Protein AF-A0A9X8UQZ7-F1 (afdb_monomer)

Secondary structure (DSSP, 8-state):
--------------------------------TT-------HHHHHHHHHHHTEEEEETTTSHHHHHHHHHHHHTT-EEEEEES-GGGHHHHHHTTPEEEE--TTT--HHHHHHHHTT-SEEEE-----SS-HHHHIIIIIIIHHHHHHHHHHHT--EEEEE--TTTTTHHHHS-TTSTTHHHHHHHHHHHHHHHTSSSEEEEEEE-EEE-SPP-SEEEEE-TTS-BTTB---GGGGEEEHHHHHHHHHHHHHTT-STTEEEEEEE-SEEHHHH--

Structure (mmCIF, N/CA/C/O backbone):
data_AF-A0A9X8UQZ7-F1
#
_entry.id   AF-A0A9X8UQZ7-F1
#
loop_
_atom_site.group_PDB
_atom_site.id
_atom_site.type_symbol
_atom_site.label_atom_id
_atom_site.label_alt_id
_atom_site.label_comp_id
_atom_site.label_asym_id
_atom_site.label_entity_id
_atom_site.label_seq_id
_atom_site.pdbx_PDB_ins_code
_atom_site.Cartn_x
_atom_site.Cartn_y
_atom_site.Cartn_z
_atom_site.occupancy
_atom_site.B_iso_or_equiv
_atom_site.auth_seq_id
_atom_site.auth_comp_id
_atom_site.auth_asym_id
_atom_site.auth_atom_id
_atom_site.pdbx_PDB_model_num
ATOM 1 N N . MET A 1 1 ? 16.459 44.885 57.448 1.00 44.41 1 MET A N 1
ATOM 2 C CA . MET A 1 1 ? 16.903 44.023 56.330 1.00 44.41 1 MET A CA 1
ATOM 3 C C . MET A 1 1 ? 16.796 42.567 56.767 1.00 44.41 1 MET A C 1
ATOM 5 O O . MET A 1 1 ? 16.999 42.311 57.945 1.00 44.41 1 MET A O 1
ATOM 9 N N . ASN A 1 2 ? 16.513 41.674 55.810 1.00 34.34 2 ASN A N 1
ATOM 10 C CA . ASN A 1 2 ? 16.194 40.235 55.904 1.00 34.34 2 ASN A CA 1
ATOM 11 C C . ASN A 1 2 ? 14.740 39.830 56.251 1.00 34.34 2 ASN A C 1
ATOM 13 O O . ASN A 1 2 ? 14.066 40.553 56.981 1.00 34.34 2 ASN A O 1
ATOM 17 N N . PRO A 1 3 ? 14.228 38.736 55.638 1.00 48.41 3 PRO A N 1
ATOM 18 C CA . PRO A 1 3 ? 12.926 38.722 54.982 1.00 48.41 3 PRO A CA 1
ATOM 19 C C . PRO A 1 3 ? 11.944 37.719 55.603 1.00 48.41 3 PRO A C 1
ATOM 21 O O . PRO A 1 3 ? 12.292 36.816 56.359 1.00 48.41 3 PRO A O 1
ATOM 24 N N . SER A 1 4 ? 10.686 37.893 55.216 1.00 38.31 4 SER A N 1
ATOM 25 C CA . SER A 1 4 ? 9.539 37.039 55.501 1.00 38.31 4 SER A CA 1
ATOM 26 C C . SER A 1 4 ? 9.732 35.582 55.057 1.00 38.31 4 SER A C 1
ATOM 28 O O . SER A 1 4 ? 9.960 35.317 53.875 1.00 38.31 4 SER A O 1
ATOM 30 N N . VAL A 1 5 ? 9.505 34.648 55.985 1.00 47.03 5 VAL A N 1
ATOM 31 C CA . VAL A 1 5 ? 9.230 33.227 55.726 1.00 47.03 5 VAL A CA 1
ATOM 32 C C . VAL A 1 5 ? 7.773 32.949 56.127 1.00 47.03 5 VAL A C 1
ATOM 34 O O . VAL A 1 5 ? 7.308 33.407 57.167 1.00 47.03 5 VAL A O 1
ATOM 37 N N . ARG A 1 6 ? 7.049 32.265 55.235 1.00 46.09 6 ARG A N 1
ATOM 38 C CA . ARG A 1 6 ? 5.605 31.941 55.253 1.00 46.09 6 ARG A CA 1
ATOM 39 C C . ARG A 1 6 ? 5.207 31.001 56.414 1.00 46.09 6 ARG A C 1
ATOM 41 O O . ARG A 1 6 ? 6.072 30.291 56.919 1.00 46.09 6 ARG A O 1
ATOM 48 N N . PRO A 1 7 ? 3.905 30.908 56.763 1.00 42.12 7 PRO A N 1
ATOM 49 C CA . PRO A 1 7 ? 3.141 29.740 56.281 1.00 42.12 7 PRO A CA 1
ATOM 50 C C . PRO A 1 7 ? 1.645 29.992 55.947 1.00 42.12 7 PRO A C 1
ATOM 52 O O . PRO A 1 7 ? 1.034 30.959 56.386 1.00 42.12 7 PRO A O 1
ATOM 55 N N . LEU A 1 8 ? 1.077 29.089 55.137 1.00 37.38 8 LEU A N 1
ATOM 56 C CA . LEU A 1 8 ? -0.366 28.774 54.977 1.00 37.38 8 LEU A CA 1
ATOM 57 C C . LEU A 1 8 ? -0.743 27.648 55.986 1.00 37.38 8 LEU A C 1
ATOM 59 O O . LEU A 1 8 ? 0.204 27.105 56.562 1.00 37.38 8 LEU A O 1
ATOM 63 N N . PRO A 1 9 ? -1.991 27.120 56.119 1.00 56.59 9 PRO A N 1
ATOM 64 C CA . PRO A 1 9 ? -3.363 27.552 55.745 1.00 56.59 9 PRO A CA 1
ATOM 65 C C . PRO A 1 9 ? -4.404 27.345 56.899 1.00 56.59 9 PRO A C 1
ATOM 67 O O . PRO A 1 9 ? -4.044 26.859 57.964 1.00 56.59 9 PRO A O 1
ATOM 70 N N . ALA A 1 10 ? -5.705 27.618 56.682 1.00 34.00 10 ALA A N 1
ATOM 71 C CA . ALA A 1 10 ? -6.813 26.820 57.256 1.00 34.00 10 ALA A CA 1
ATOM 72 C C . ALA A 1 10 ? -8.155 27.081 56.537 1.00 34.00 10 ALA A C 1
ATOM 74 O O . ALA A 1 10 ? -8.442 28.191 56.099 1.00 34.00 10 ALA A O 1
ATOM 75 N N . GLU A 1 11 ? -8.928 26.010 56.403 1.00 33.22 11 GLU A N 1
ATOM 76 C CA . GLU A 1 11 ? -10.149 25.816 55.621 1.00 33.22 11 GLU A CA 1
ATOM 77 C C . GLU A 1 11 ? -11.417 26.524 56.154 1.00 33.22 11 GLU A C 1
ATOM 79 O O . GLU A 1 11 ? -11.473 27.017 57.275 1.00 33.22 11 GLU A O 1
ATOM 84 N N . MET A 1 12 ? -12.483 26.380 55.352 1.00 28.25 12 MET A N 1
ATOM 85 C CA . MET A 1 12 ? -13.882 26.171 55.759 1.00 28.25 12 MET A CA 1
ATOM 86 C C . MET A 1 12 ? -14.847 27.372 55.866 1.00 28.25 12 MET A C 1
ATOM 88 O O . MET A 1 12 ? -14.955 28.054 56.878 1.00 28.25 12 MET A O 1
ATOM 92 N N . THR A 1 13 ? -15.759 27.378 54.880 1.00 30.22 13 THR A N 1
ATOM 93 C CA . THR A 1 13 ? -17.217 27.611 54.994 1.00 30.22 13 THR A CA 1
ATOM 94 C C . THR A 1 13 ? -17.755 28.970 54.543 1.00 30.22 13 THR A C 1
ATOM 96 O O . THR A 1 13 ? -17.707 29.951 55.273 1.00 30.22 13 THR A O 1
ATOM 99 N N . ALA A 1 14 ? -18.471 28.961 53.412 1.00 31.06 14 ALA A N 1
ATOM 100 C CA . ALA A 1 14 ? -19.743 29.676 53.289 1.00 31.06 14 ALA A CA 1
ATOM 101 C C . ALA A 1 14 ? -20.666 28.953 52.292 1.00 31.06 14 ALA A C 1
ATOM 103 O O . ALA A 1 14 ? -20.455 28.953 51.082 1.00 31.06 14 ALA A O 1
ATOM 104 N N . ILE A 1 15 ? -21.691 28.309 52.847 1.00 30.61 15 ILE A N 1
ATOM 105 C CA . ILE A 1 15 ? -22.820 27.669 52.173 1.00 30.61 15 ILE A CA 1
ATOM 106 C C . ILE A 1 15 ? -24.040 28.600 52.291 1.00 30.61 15 ILE A C 1
ATOM 108 O O . ILE A 1 15 ? -24.294 29.108 53.380 1.00 30.61 15 ILE A O 1
ATOM 112 N N . LYS A 1 16 ? -24.825 28.659 51.199 1.00 28.14 16 LYS A N 1
ATOM 113 C CA . LYS A 1 16 ? -26.297 28.820 51.048 1.00 28.14 16 LYS A CA 1
ATOM 114 C C . LYS A 1 16 ? -26.829 30.055 50.303 1.00 28.14 16 LYS A C 1
ATOM 116 O O . LYS A 1 16 ? -26.497 31.190 50.609 1.00 28.14 16 LYS A O 1
ATOM 121 N N . LEU A 1 17 ? -27.835 29.716 49.474 1.00 28.77 17 LEU A N 1
ATOM 122 C CA . LEU A 1 17 ? -28.887 30.498 48.799 1.00 28.77 17 LEU A CA 1
ATOM 123 C C . LEU A 1 17 ? -28.557 30.837 47.325 1.00 28.77 17 LEU A C 1
ATOM 125 O O . LEU A 1 17 ? -27.639 31.589 47.066 1.00 28.77 17 LEU A O 1
ATOM 129 N N . ALA A 1 18 ? -29.219 30.307 46.288 1.00 30.25 18 ALA A N 1
ATOM 130 C CA . ALA A 1 18 ? -30.617 29.903 46.169 1.00 30.25 18 ALA A CA 1
ATOM 131 C C . ALA A 1 18 ? -30.838 28.748 45.164 1.00 30.25 18 ALA A C 1
ATOM 133 O O . ALA A 1 18 ? -30.322 28.740 44.051 1.00 30.25 18 ALA A O 1
ATOM 134 N N . LEU A 1 19 ? -31.700 2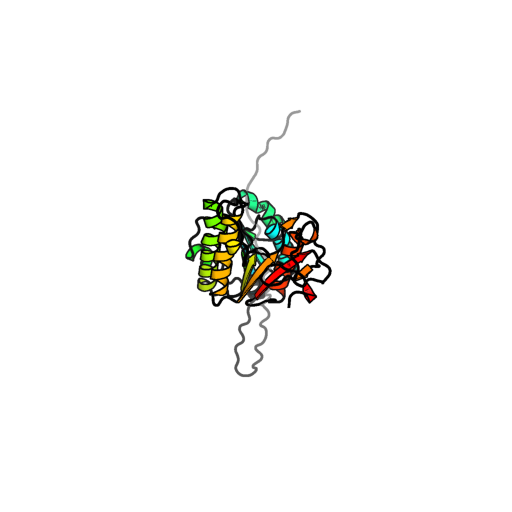7.810 45.561 1.00 32.12 19 LEU A N 1
ATOM 135 C CA . LEU A 1 19 ? -32.383 26.851 44.697 1.00 32.12 19 LEU A CA 1
ATOM 136 C C . LEU A 1 19 ? -33.478 27.568 43.891 1.00 32.12 19 LEU A C 1
ATOM 138 O O . LEU A 1 19 ? -34.447 28.051 44.476 1.00 32.12 19 LEU A O 1
ATOM 142 N N . ARG A 1 20 ? -33.399 27.533 42.557 1.00 36.25 20 ARG A N 1
ATOM 143 C CA . ARG A 1 20 ? -34.582 27.545 41.680 1.00 36.25 20 ARG A CA 1
ATOM 144 C C . ARG A 1 20 ? -34.324 26.710 40.423 1.00 36.25 20 ARG A C 1
ATOM 146 O O . ARG A 1 20 ? -33.548 27.071 39.554 1.00 36.25 20 ARG A O 1
ATOM 153 N N . LYS A 1 21 ? -35.013 25.570 40.413 1.00 38.31 21 LYS A N 1
ATOM 154 C CA . LYS A 1 21 ? -35.362 24.656 39.320 1.00 38.31 21 LYS A CA 1
ATOM 155 C C . LYS A 1 21 ? -35.177 25.233 37.902 1.00 38.31 21 LYS A C 1
ATOM 157 O O . LYS A 1 21 ? -35.959 26.086 37.490 1.00 38.31 21 LYS A O 1
ATOM 162 N N . SER A 1 22 ? -34.266 24.654 37.124 1.00 35.47 22 SER A N 1
ATOM 163 C CA . SER A 1 22 ? -34.387 24.567 35.665 1.00 35.47 22 SER A CA 1
ATOM 164 C C . SER A 1 22 ? -34.476 23.090 35.286 1.00 35.47 22 SER A C 1
ATOM 166 O O . SER A 1 22 ? -33.496 22.354 35.232 1.00 35.47 22 SER A O 1
ATOM 168 N N . SER A 1 23 ? -35.713 22.635 35.112 1.00 34.28 23 SER A N 1
ATOM 169 C CA . SER A 1 23 ? -36.044 21.315 34.590 1.00 34.28 23 SER A CA 1
ATOM 170 C C . SER A 1 23 ? -35.383 21.098 33.220 1.00 34.28 23 SER A C 1
ATOM 172 O O . SER A 1 23 ? -35.383 22.031 32.409 1.00 34.28 23 SER A O 1
ATOM 174 N N . PRO A 1 24 ? -34.881 19.893 32.901 1.00 38.75 24 PRO A N 1
ATOM 175 C CA . PRO A 1 24 ? -34.532 19.563 31.527 1.00 38.75 24 PRO A CA 1
ATOM 176 C C . PRO A 1 24 ? -35.806 19.638 30.676 1.00 38.75 24 PRO A C 1
ATOM 178 O O . PRO A 1 24 ? -36.864 19.144 31.072 1.00 38.75 24 PRO A O 1
ATOM 181 N N . LYS A 1 25 ? -35.725 20.308 29.522 1.00 40.66 25 LYS A N 1
ATOM 182 C CA . LYS A 1 25 ? -36.813 20.349 28.541 1.00 40.66 25 LYS A CA 1
ATOM 183 C C . LYS A 1 25 ? -37.141 18.911 28.128 1.00 40.66 25 LYS A C 1
ATOM 185 O O . LYS A 1 25 ? -36.386 18.294 27.386 1.00 40.66 25 LYS A O 1
ATOM 190 N N . LEU A 1 26 ? -38.273 18.396 28.604 1.00 36.09 26 LEU A N 1
ATOM 191 C CA . LEU A 1 26 ? -38.926 17.223 28.034 1.00 36.09 26 LEU A CA 1
ATOM 192 C C . LEU A 1 26 ? -39.342 17.593 26.607 1.00 36.09 26 LEU A C 1
ATOM 194 O O . LEU A 1 26 ? -40.268 18.380 26.405 1.00 36.09 26 LEU A O 1
ATOM 198 N N . ALA A 1 27 ? -38.615 17.073 25.621 1.00 44.38 27 ALA A N 1
ATOM 199 C CA . ALA A 1 27 ? -39.074 17.057 24.244 1.00 44.38 27 ALA A CA 1
ATOM 200 C C . ALA A 1 27 ? -40.349 16.207 24.204 1.00 44.38 27 ALA A C 1
ATOM 202 O O . ALA A 1 27 ? -40.343 15.043 24.598 1.00 44.38 27 ALA A O 1
ATOM 203 N N . GLY A 1 28 ? -41.463 16.824 23.814 1.00 33.69 28 GLY A N 1
ATOM 204 C CA . GLY A 1 28 ? -42.749 16.148 23.734 1.00 33.69 28 GLY A CA 1
ATOM 205 C C . GLY A 1 28 ? -42.681 14.962 22.778 1.00 33.69 28 GLY A C 1
ATOM 206 O O . GLY A 1 28 ? -42.260 15.108 21.630 1.00 33.69 28 GLY A O 1
ATOM 207 N N . ASN A 1 29 ? -43.132 13.798 23.245 1.00 34.84 29 ASN A N 1
ATOM 208 C CA . ASN A 1 29 ? -43.390 12.655 22.383 1.00 34.84 29 ASN A CA 1
ATOM 209 C C . ASN A 1 29 ? -44.453 13.052 21.357 1.00 34.84 29 ASN A C 1
ATOM 211 O O . ASN A 1 29 ? -45.631 13.204 21.685 1.00 34.84 29 ASN A O 1
ATOM 215 N N . ARG A 1 30 ? -44.045 13.198 20.097 1.00 39.00 30 ARG A N 1
ATOM 216 C CA . ARG A 1 30 ? -44.974 13.149 18.973 1.00 39.00 30 ARG A CA 1
ATOM 217 C C . ARG A 1 30 ? -45.242 11.676 18.686 1.00 39.00 30 ARG A C 1
ATOM 219 O O . ARG A 1 30 ? -44.363 10.976 18.195 1.00 39.00 30 ARG A O 1
ATOM 226 N N . LEU A 1 31 ? -46.445 11.211 19.019 1.00 31.77 31 LEU A N 1
ATOM 227 C CA . LEU A 1 31 ? -46.950 9.939 18.513 1.00 31.77 31 LEU A CA 1
ATOM 228 C C . LEU A 1 31 ? -47.085 10.074 16.990 1.00 31.77 31 LEU A C 1
ATOM 230 O O . LEU A 1 31 ? -47.988 10.743 16.491 1.00 31.77 31 LEU A O 1
ATOM 234 N N . VAL A 1 32 ? -46.164 9.455 16.263 1.00 41.53 32 VAL A N 1
ATOM 235 C CA . VAL A 1 32 ? -46.334 9.098 14.856 1.00 41.53 32 VAL A CA 1
ATOM 236 C C . VAL A 1 32 ? -46.111 7.592 14.802 1.00 41.53 32 VAL A C 1
ATOM 238 O O . VAL A 1 32 ? -45.219 7.078 15.471 1.00 41.53 32 VAL A O 1
ATOM 241 N N . ALA A 1 33 ? -47.006 6.891 14.115 1.00 41.69 33 ALA A N 1
ATOM 242 C CA . ALA A 1 33 ? -47.152 5.442 14.123 1.00 41.69 33 ALA A CA 1
ATOM 243 C C . ALA A 1 33 ? -45.825 4.649 14.187 1.00 41.69 33 ALA A C 1
ATOM 245 O O . ALA A 1 33 ? -45.007 4.708 13.278 1.00 41.69 33 ALA A O 1
ATOM 246 N N . GLY A 1 34 ? -45.666 3.850 15.247 1.00 38.25 34 GLY A N 1
ATOM 247 C CA . GLY A 1 34 ? -45.109 2.497 15.149 1.00 38.25 34 GLY A CA 1
ATOM 248 C C . GLY A 1 34 ? -43.643 2.296 14.753 1.00 38.25 34 GLY A C 1
ATOM 249 O O . GLY A 1 34 ? -43.340 1.217 14.257 1.00 38.25 34 GLY A O 1
ATOM 250 N N . LEU A 1 35 ? -42.727 3.238 14.995 1.00 34.38 35 LEU A N 1
ATOM 251 C CA . LEU A 1 35 ? -41.291 2.933 14.959 1.00 34.38 35 LEU A CA 1
ATOM 252 C C . LEU A 1 35 ? -40.546 3.718 16.046 1.00 34.38 35 LEU A C 1
ATOM 254 O O . LEU A 1 35 ? -40.394 4.935 15.965 1.00 34.38 35 LEU A O 1
ATOM 258 N N . VAL A 1 36 ? -40.098 3.018 17.091 1.00 34.81 36 VAL A N 1
ATOM 259 C CA . VAL A 1 36 ? -39.169 3.575 18.081 1.00 34.81 36 VAL A CA 1
ATOM 260 C C . VAL A 1 36 ? -37.818 3.720 17.388 1.00 34.81 36 VAL A C 1
ATOM 262 O O . VAL A 1 36 ? -37.083 2.749 17.243 1.00 34.81 36 VAL A O 1
ATOM 265 N N . VAL A 1 37 ? -37.511 4.926 16.917 1.00 44.19 37 VAL A N 1
ATOM 266 C CA . VAL A 1 37 ? -36.174 5.265 16.422 1.00 44.19 37 VAL A CA 1
ATOM 267 C C . VAL A 1 37 ? -35.327 5.625 17.648 1.00 44.19 37 VAL A C 1
ATOM 269 O O . VAL A 1 37 ? -35.698 6.561 18.363 1.00 44.19 37 VAL A O 1
ATOM 272 N N . PRO A 1 38 ? -34.243 4.896 17.967 1.00 44.34 38 PRO A N 1
ATOM 273 C CA . PRO A 1 38 ? -33.420 5.230 19.121 1.00 44.34 38 PRO A CA 1
ATOM 274 C C . PRO A 1 38 ? -32.788 6.614 18.930 1.00 44.34 38 PRO A C 1
ATOM 276 O O . PRO A 1 38 ? -32.198 6.921 17.896 1.00 44.34 38 PRO A O 1
ATOM 279 N N . ASN A 1 39 ? -32.938 7.465 19.944 1.00 46.81 39 ASN A N 1
ATOM 280 C CA . ASN A 1 39 ? -32.359 8.801 19.982 1.00 46.81 39 ASN A CA 1
ATOM 281 C C . ASN A 1 39 ? -30.902 8.684 20.457 1.00 46.81 39 ASN A C 1
ATOM 283 O O . ASN A 1 39 ? -30.622 8.822 21.646 1.00 46.81 39 ASN A O 1
ATOM 287 N N . THR A 1 40 ? -29.983 8.334 19.557 1.00 59.47 40 THR A N 1
ATOM 288 C CA . THR A 1 40 ? -28.545 8.292 19.866 1.00 59.47 40 THR A CA 1
ATOM 289 C C . THR A 1 40 ? -28.017 9.706 20.109 1.00 59.47 40 THR A C 1
ATOM 291 O O . THR A 1 40 ? -28.298 10.619 19.326 1.00 59.47 40 THR A O 1
ATOM 294 N N . SER A 1 41 ? -27.271 9.897 21.205 1.00 72.75 41 SER A N 1
ATOM 295 C CA . SER A 1 41 ? -26.624 11.177 21.520 1.00 72.75 41 SER A CA 1
ATOM 296 C C . SER A 1 41 ? -25.599 11.551 20.443 1.00 72.75 41 SER A C 1
ATOM 298 O O . SER A 1 41 ? -25.102 10.682 19.726 1.00 72.75 41 SER A O 1
ATOM 300 N N . ILE A 1 42 ? -25.289 12.846 20.325 1.00 63.66 42 ILE A N 1
ATOM 301 C CA . ILE A 1 42 ? -24.295 13.360 19.367 1.00 63.66 42 ILE A CA 1
ATOM 302 C C . ILE A 1 42 ? -22.954 12.637 19.558 1.00 63.66 42 ILE A C 1
ATOM 304 O O . ILE A 1 42 ? -22.440 12.101 18.587 1.00 63.66 42 ILE A O 1
ATOM 308 N N . ASP A 1 43 ? -22.497 12.468 20.802 1.00 58.91 43 ASP A N 1
ATOM 309 C CA . ASP A 1 43 ? -21.258 11.746 21.122 1.00 58.91 43 ASP A CA 1
ATOM 310 C C . ASP A 1 43 ? -21.275 10.288 20.637 1.00 58.91 43 ASP A C 1
ATOM 312 O O . ASP A 1 43 ? -20.293 9.805 20.085 1.00 58.91 43 ASP A O 1
ATOM 316 N N . GLN A 1 44 ? -22.404 9.577 20.768 1.00 58.81 44 GLN A N 1
ATOM 317 C CA . GLN A 1 44 ? -22.509 8.199 20.276 1.00 58.81 44 GLN A CA 1
ATOM 318 C C . GLN A 1 44 ? -22.574 8.127 18.751 1.00 58.81 44 GLN A C 1
ATOM 320 O O . GLN A 1 44 ? -22.048 7.179 18.182 1.00 58.81 44 GLN A O 1
ATOM 325 N N . LYS A 1 45 ? -23.181 9.112 18.078 1.00 53.00 45 LYS A N 1
ATOM 326 C CA . LYS A 1 45 ? -23.155 9.202 16.610 1.00 53.00 45 LYS A CA 1
ATOM 327 C C . LYS A 1 45 ? -21.771 9.558 16.089 1.00 53.00 45 LYS A C 1
ATOM 329 O O . LYS A 1 45 ? -21.348 8.963 15.112 1.00 53.00 45 LYS A O 1
ATOM 334 N N . GLU A 1 46 ? -21.071 10.491 16.720 1.00 55.16 46 GLU A N 1
ATOM 335 C CA . GLU A 1 46 ? -19.702 10.853 16.346 1.00 55.16 46 GLU A CA 1
ATOM 336 C C . GLU A 1 46 ? -18.748 9.683 16.559 1.00 55.16 46 GLU A C 1
ATOM 338 O O . GLU A 1 46 ? -17.925 9.410 15.694 1.00 55.16 46 GLU A O 1
ATOM 343 N N . GLN A 1 47 ? -18.918 8.928 17.644 1.00 55.62 47 GLN A N 1
ATOM 344 C CA . GLN A 1 47 ? -18.129 7.732 17.906 1.00 55.62 47 GLN A CA 1
ATOM 345 C C . GLN A 1 47 ? -18.468 6.602 16.921 1.00 55.62 47 GLN A C 1
ATOM 347 O O . GLN A 1 47 ? -17.557 6.006 16.365 1.00 55.62 47 GLN A O 1
ATOM 352 N N . PHE A 1 48 ? -19.747 6.378 16.600 1.00 55.84 48 PHE A N 1
ATOM 353 C CA . PHE A 1 48 ? -20.168 5.392 15.593 1.00 55.84 48 PHE A CA 1
ATOM 354 C C . PHE A 1 48 ? -19.695 5.757 14.174 1.00 55.84 48 PHE A C 1
ATOM 356 O O . PHE A 1 48 ? -19.201 4.900 13.453 1.00 55.84 48 PHE A O 1
ATOM 363 N N . MET A 1 49 ? -19.765 7.038 13.792 1.00 53.88 49 MET A N 1
ATOM 364 C CA . MET A 1 49 ? -19.256 7.544 12.508 1.00 53.88 49 MET A CA 1
ATOM 365 C C . MET A 1 49 ? -17.722 7.535 12.456 1.00 53.88 49 MET A C 1
ATOM 367 O O . MET A 1 49 ? -17.149 7.308 11.396 1.00 53.88 49 MET A O 1
ATOM 371 N N . ALA A 1 50 ? -17.042 7.761 13.585 1.00 55.19 50 ALA A N 1
ATOM 372 C CA . ALA A 1 50 ? -15.591 7.628 13.684 1.00 55.19 50 ALA A CA 1
ATOM 373 C C . ALA A 1 50 ? -15.140 6.164 13.576 1.00 55.19 50 ALA A C 1
ATOM 375 O O . ALA A 1 50 ? -14.069 5.912 13.027 1.00 55.19 50 ALA A O 1
ATOM 376 N N . GLU A 1 51 ? -15.947 5.208 14.050 1.00 56.72 51 GLU A N 1
ATOM 377 C CA . GLU A 1 51 ? -15.691 3.779 13.846 1.00 56.72 51 GLU A CA 1
ATOM 378 C C . GLU A 1 51 ? -15.984 3.352 12.397 1.00 56.72 51 GLU A C 1
ATOM 380 O O . GLU A 1 51 ? -15.091 2.811 11.748 1.00 56.72 51 GLU A O 1
ATOM 385 N N . GLU A 1 52 ? -17.138 3.710 11.817 1.00 64.38 52 GLU A N 1
ATOM 386 C CA . GLU A 1 52 ? -17.457 3.423 10.401 1.00 64.38 52 GLU A CA 1
ATOM 387 C C . GLU A 1 52 ? -16.510 4.115 9.400 1.00 64.38 52 GLU A C 1
ATOM 389 O O . GLU A 1 52 ? -16.409 3.697 8.247 1.00 64.38 52 GLU A O 1
ATOM 394 N N . ASN A 1 53 ? -15.771 5.144 9.821 1.00 88.50 53 ASN A N 1
ATOM 395 C CA . ASN A 1 53 ? -14.816 5.869 8.984 1.00 88.50 53 ASN A CA 1
ATOM 396 C C . ASN A 1 53 ? -13.361 5.689 9.449 1.00 88.50 53 ASN A C 1
ATOM 398 O O . ASN A 1 53 ? -12.541 6.599 9.305 1.00 88.50 53 ASN A O 1
ATOM 402 N N . ARG A 1 54 ? -13.020 4.524 10.020 1.00 97.38 54 ARG A N 1
ATOM 403 C CA . ARG A 1 54 ? -11.656 4.231 10.479 1.00 97.38 54 ARG A CA 1
ATOM 404 C C . ARG A 1 54 ? -10.830 3.441 9.462 1.00 97.38 54 ARG A C 1
ATOM 406 O O . ARG A 1 54 ? -11.219 2.353 9.051 1.00 97.38 54 ARG A O 1
ATOM 413 N N . VAL A 1 55 ? -9.630 3.927 9.146 1.00 98.69 55 VAL A N 1
ATOM 414 C CA . VAL A 1 55 ? -8.640 3.239 8.299 1.00 98.69 55 VAL A CA 1
ATOM 415 C C . VAL A 1 55 ? -7.474 2.751 9.144 1.00 98.69 55 VAL A C 1
ATOM 417 O O . VAL A 1 55 ? -6.898 3.510 9.924 1.00 98.69 55 VAL A O 1
ATOM 420 N N . VAL A 1 56 ? -7.079 1.496 8.949 1.00 98.81 56 VAL A N 1
ATOM 421 C CA . VAL A 1 56 ? -5.880 0.929 9.569 1.00 98.81 56 VAL A CA 1
ATOM 422 C C . VAL A 1 56 ? -4.723 0.924 8.569 1.00 98.81 56 VAL A C 1
ATOM 424 O O . VAL A 1 56 ? -4.775 0.225 7.560 1.00 98.81 56 VAL A O 1
ATOM 427 N N . LEU A 1 57 ? -3.657 1.676 8.853 1.00 98.75 57 LEU A N 1
ATOM 428 C CA . LEU A 1 57 ? -2.423 1.712 8.062 1.00 98.75 57 LEU A CA 1
ATOM 429 C C . LEU A 1 57 ? -1.361 0.799 8.681 1.00 98.75 57 LEU A C 1
ATOM 431 O O . LEU A 1 57 ? -0.783 1.096 9.729 1.00 98.75 57 LEU A O 1
ATOM 435 N N . ILE A 1 58 ? -1.058 -0.304 8.006 1.00 98.81 58 ILE A N 1
ATOM 436 C CA . ILE A 1 58 ? 0.004 -1.231 8.391 1.00 98.81 58 ILE A CA 1
ATOM 437 C C . ILE A 1 58 ? 1.335 -0.752 7.807 1.00 98.81 58 ILE A C 1
ATOM 439 O O . ILE A 1 58 ? 1.437 -0.486 6.608 1.00 98.81 58 ILE A O 1
ATOM 443 N N . GLY A 1 59 ? 2.368 -0.668 8.653 1.00 97.25 59 GLY A N 1
ATOM 444 C CA . GLY A 1 59 ? 3.637 -0.027 8.295 1.00 97.25 59 GLY A CA 1
ATOM 445 C C . GLY A 1 59 ? 3.567 1.492 8.440 1.00 97.25 59 GLY A C 1
ATOM 446 O O . GLY A 1 59 ? 4.097 2.214 7.601 1.00 97.25 59 GLY A O 1
ATOM 447 N N . GLY A 1 60 ? 2.903 1.971 9.497 1.00 95.62 60 GLY A N 1
ATOM 448 C CA . GLY A 1 60 ? 2.460 3.355 9.675 1.00 95.62 60 GLY A CA 1
ATOM 449 C C . GLY A 1 60 ? 3.558 4.421 9.633 1.00 95.62 60 GLY A C 1
ATOM 450 O O . GLY A 1 60 ? 3.282 5.552 9.258 1.00 95.62 60 GLY A O 1
ATOM 451 N N . HIS A 1 61 ? 4.806 4.072 9.960 1.00 97.25 61 HIS A N 1
ATOM 452 C CA . HIS A 1 61 ? 5.955 4.993 9.877 1.00 97.25 61 HIS A CA 1
ATOM 453 C C . HIS A 1 61 ? 6.744 4.875 8.558 1.00 97.25 61 HIS A C 1
ATOM 455 O O . HIS A 1 61 ? 7.748 5.545 8.341 1.00 97.25 61 HIS A O 1
ATOM 461 N N . GLY A 1 62 ? 6.301 4.019 7.635 1.00 97.50 62 GLY A N 1
ATOM 462 C CA . GLY A 1 62 ? 6.856 3.966 6.288 1.00 97.50 62 GLY A CA 1
ATOM 463 C C . GLY A 1 62 ? 6.619 5.279 5.539 1.00 97.50 62 GLY A C 1
ATOM 464 O O . GLY A 1 62 ? 5.600 5.939 5.723 1.00 97.50 62 GLY A O 1
ATOM 465 N N . LYS A 1 63 ? 7.534 5.643 4.632 1.00 97.88 63 LYS A N 1
ATOM 466 C CA . LYS A 1 63 ? 7.472 6.920 3.894 1.00 97.88 63 LYS A CA 1
ATOM 467 C C . LYS A 1 63 ? 6.143 7.141 3.155 1.00 97.88 63 LYS A C 1
ATOM 469 O O . LYS A 1 63 ? 5.659 8.260 3.119 1.00 97.88 63 LYS A O 1
ATOM 474 N N . VAL A 1 64 ? 5.556 6.092 2.570 1.00 98.56 64 VAL A N 1
ATOM 475 C CA . VAL A 1 64 ? 4.238 6.179 1.908 1.00 98.56 64 VAL A CA 1
ATOM 476 C C . VAL A 1 64 ? 3.121 6.365 2.938 1.00 98.56 64 VAL A C 1
ATOM 478 O O . VAL A 1 64 ? 2.268 7.226 2.754 1.00 98.56 64 VAL A O 1
ATOM 481 N N . ALA A 1 65 ? 3.145 5.617 4.044 1.00 98.44 65 ALA A N 1
ATOM 482 C CA . ALA A 1 65 ? 2.132 5.710 5.094 1.00 98.44 65 ALA A CA 1
ATOM 483 C C . ALA A 1 65 ? 2.113 7.093 5.769 1.00 98.44 65 ALA A C 1
ATOM 485 O O . ALA A 1 65 ? 1.037 7.655 5.951 1.00 98.44 65 ALA A O 1
ATOM 486 N N . LEU A 1 66 ? 3.282 7.684 6.041 1.00 98.69 66 LEU A N 1
ATOM 487 C CA . LEU A 1 66 ? 3.401 9.047 6.580 1.00 98.69 66 LEU A CA 1
ATOM 488 C C . LEU A 1 66 ? 2.842 10.121 5.632 1.00 98.69 66 LEU A C 1
ATOM 490 O O . LEU A 1 66 ? 2.375 11.157 6.094 1.00 98.69 66 LEU A O 1
ATOM 494 N N . LEU A 1 67 ? 2.860 9.875 4.318 1.00 98.81 67 LEU A N 1
ATOM 495 C CA . LEU A 1 67 ? 2.254 10.760 3.318 1.00 98.81 67 LEU A CA 1
ATOM 496 C C . LEU A 1 67 ? 0.748 10.503 3.149 1.00 98.81 67 LEU A C 1
ATOM 498 O O . LEU A 1 67 ? -0.000 11.434 2.866 1.00 98.81 67 LEU A O 1
ATOM 502 N N . ALA A 1 68 ? 0.292 9.258 3.322 1.00 98.81 68 ALA A N 1
ATOM 503 C CA . ALA A 1 68 ? -1.114 8.872 3.178 1.00 98.81 68 ALA A CA 1
ATOM 504 C C . ALA A 1 68 ? -1.961 9.240 4.403 1.00 98.81 68 ALA A C 1
ATOM 506 O O . ALA A 1 68 ? -3.093 9.695 4.248 1.00 98.81 68 ALA A O 1
ATOM 507 N N . ALA A 1 69 ? -1.414 9.091 5.613 1.00 98.75 69 ALA A N 1
ATOM 508 C CA . ALA A 1 69 ? -2.100 9.387 6.868 1.00 98.75 69 ALA A CA 1
ATOM 509 C C . ALA A 1 69 ? -2.741 10.791 6.911 1.00 98.75 69 ALA A C 1
ATOM 511 O O . ALA A 1 69 ? -3.957 10.858 7.097 1.00 98.75 69 ALA A O 1
ATOM 512 N N . PRO A 1 70 ? -2.019 11.903 6.658 1.00 98.69 70 PRO A N 1
ATOM 513 C CA . PRO A 1 70 ? -2.628 13.232 6.721 1.00 98.69 70 PRO A CA 1
ATOM 514 C C . PRO A 1 70 ? -3.662 13.464 5.608 1.00 98.69 70 PRO A C 1
ATOM 516 O O . PRO A 1 70 ? -4.618 14.212 5.801 1.00 98.69 70 PRO A O 1
ATOM 519 N N . LYS A 1 71 ? -3.519 12.805 4.449 1.00 98.56 71 LYS A N 1
ATOM 520 C CA . LYS A 1 71 ? -4.476 12.906 3.334 1.00 98.56 71 LYS A CA 1
ATOM 521 C C . LYS A 1 71 ? -5.790 12.195 3.664 1.00 98.56 71 LYS A C 1
ATOM 523 O O . LYS A 1 71 ? -6.860 12.747 3.421 1.00 98.56 71 LYS A O 1
ATOM 528 N N . LEU A 1 72 ? -5.717 11.014 4.279 1.00 98.56 72 LEU A N 1
ATOM 529 C CA . LEU A 1 72 ? -6.880 10.283 4.789 1.00 98.56 72 LEU A CA 1
ATOM 530 C C . LEU A 1 72 ? -7.566 11.047 5.931 1.00 98.56 72 LEU A C 1
ATOM 532 O O . LEU A 1 72 ? -8.783 11.217 5.899 1.00 98.56 72 LEU A O 1
ATOM 536 N N . VAL A 1 73 ? -6.800 11.593 6.881 1.00 98.31 73 VAL A N 1
ATOM 537 C CA . VAL A 1 73 ? -7.338 12.469 7.940 1.00 98.31 73 VAL A CA 1
ATOM 538 C C . VAL A 1 73 ? -8.049 13.682 7.335 1.00 98.31 73 VAL A C 1
ATOM 540 O O . VAL A 1 73 ? -9.173 13.996 7.718 1.00 98.31 73 VAL A O 1
ATOM 543 N N . GLY A 1 74 ? -7.459 14.319 6.318 1.00 97.38 74 GLY A N 1
ATOM 544 C CA . GLY A 1 74 ? -8.080 15.427 5.584 1.00 97.38 74 GLY A CA 1
ATOM 545 C C . GLY A 1 74 ? -9.375 15.057 4.844 1.00 97.38 74 GLY A C 1
ATOM 546 O O . GLY A 1 74 ? -10.174 15.938 4.535 1.00 97.38 74 GLY A O 1
ATOM 547 N N . ARG A 1 75 ? -9.617 13.764 4.589 1.00 96.12 75 ARG A N 1
ATOM 548 C CA . ARG A 1 75 ? -10.880 13.225 4.051 1.00 96.12 75 ARG A CA 1
ATOM 549 C C . ARG A 1 75 ? -11.878 12.815 5.142 1.00 96.12 75 ARG A C 1
ATOM 551 O O . ARG A 1 75 ? -12.944 12.304 4.814 1.00 96.12 75 ARG A O 1
ATOM 558 N N . GLY A 1 76 ? -11.560 13.058 6.413 1.00 95.81 76 GLY A N 1
ATOM 559 C CA . GLY A 1 76 ? -12.424 12.772 7.558 1.00 95.81 76 GLY A CA 1
ATOM 560 C C . GLY A 1 76 ? -12.282 11.359 8.125 1.00 95.81 76 GLY A C 1
ATOM 561 O O . GLY A 1 76 ? -13.108 10.970 8.950 1.00 95.81 76 GLY A O 1
ATOM 562 N N . TYR A 1 77 ? -11.276 10.586 7.702 1.00 97.94 77 TYR A N 1
ATOM 563 C CA . TYR A 1 77 ? -11.019 9.265 8.275 1.00 97.94 77 TYR A CA 1
ATOM 564 C C . TYR A 1 77 ? -10.330 9.373 9.637 1.00 97.94 77 TYR A C 1
ATOM 566 O O . TYR A 1 77 ? -9.371 10.130 9.802 1.00 97.94 77 TYR A O 1
ATOM 574 N N . ALA A 1 78 ? -10.745 8.537 10.588 1.00 97.94 78 ALA A N 1
ATOM 575 C CA . ALA A 1 78 ? -9.921 8.220 11.748 1.00 97.94 78 ALA A CA 1
ATOM 576 C C . ALA A 1 78 ? -8.824 7.240 11.305 1.00 97.94 78 ALA A C 1
ATOM 578 O O . ALA A 1 78 ? -9.121 6.165 10.790 1.00 97.94 78 ALA A O 1
ATOM 579 N N . VAL A 1 79 ? -7.547 7.587 11.463 1.00 98.62 79 VAL A N 1
ATOM 580 C CA . VAL A 1 79 ? -6.445 6.747 10.965 1.00 98.62 79 VAL A CA 1
ATOM 581 C C . VAL A 1 79 ? -5.700 6.109 12.128 1.00 98.62 79 VAL A C 1
ATOM 583 O O . VAL A 1 79 ? -5.113 6.818 12.939 1.00 98.62 79 VAL A O 1
ATOM 586 N N . ASN A 1 80 ? -5.666 4.779 12.175 1.00 98.69 80 ASN A N 1
ATOM 587 C CA . ASN A 1 80 ? -4.830 4.016 13.100 1.00 98.69 80 ASN A CA 1
ATOM 588 C C . ASN A 1 80 ? -3.580 3.519 12.368 1.00 98.69 80 ASN A C 1
ATOM 590 O O . ASN A 1 80 ? -3.677 2.705 11.454 1.00 98.69 80 ASN A O 1
ATOM 594 N N . SER A 1 81 ? -2.403 3.973 12.786 1.00 98.56 81 SER A N 1
ATOM 595 C CA . SER A 1 81 ? -1.127 3.658 12.136 1.00 98.56 81 SER A CA 1
ATOM 596 C C . SER A 1 81 ? -0.312 2.685 12.979 1.00 98.56 81 SER A C 1
ATOM 598 O O . SER A 1 81 ? 0.165 3.030 14.062 1.00 98.56 81 SER A O 1
ATOM 600 N N . LEU A 1 82 ? -0.135 1.464 12.473 1.00 98.62 82 LEU A N 1
ATOM 601 C CA . LEU A 1 82 ? 0.554 0.389 13.182 1.00 98.62 82 LEU A CA 1
ATOM 602 C C . LEU A 1 82 ? 2.066 0.548 13.047 1.00 98.62 82 LEU A C 1
ATOM 604 O O . LEU A 1 82 ? 2.605 0.569 11.935 1.00 98.62 82 LEU A O 1
ATOM 608 N N . ILE A 1 83 ? 2.749 0.622 14.184 1.00 97.88 83 ILE A N 1
ATOM 609 C CA . ILE A 1 83 ? 4.199 0.791 14.283 1.00 97.88 83 ILE A CA 1
ATOM 610 C C . ILE A 1 83 ? 4.796 -0.255 15.217 1.00 97.88 83 ILE A C 1
ATOM 612 O O . ILE A 1 83 ? 4.210 -0.609 16.236 1.00 97.88 83 ILE A O 1
ATOM 616 N N . ARG A 1 84 ? 6.007 -0.711 14.894 1.00 96.06 84 ARG A N 1
ATOM 617 C CA . ARG A 1 84 ? 6.785 -1.571 15.792 1.00 96.06 84 ARG A CA 1
ATOM 618 C C . ARG A 1 84 ? 7.524 -0.768 16.860 1.00 96.06 84 ARG A C 1
ATOM 620 O O . ARG A 1 84 ? 7.535 -1.160 18.018 1.00 96.06 84 ARG A O 1
ATOM 627 N N . ASN A 1 85 ? 8.186 0.319 16.456 1.00 96.44 85 ASN A N 1
ATOM 628 C CA . ASN A 1 85 ? 8.976 1.144 17.367 1.00 96.44 85 ASN A CA 1
ATOM 629 C C . ASN A 1 85 ? 8.074 2.213 18.010 1.00 96.44 85 ASN A C 1
ATOM 631 O O . ASN A 1 85 ? 7.609 3.088 17.277 1.00 96.44 85 ASN A O 1
ATOM 635 N N . PRO A 1 86 ? 7.835 2.192 19.335 1.00 97.44 86 PRO A N 1
ATOM 636 C CA . PRO A 1 86 ? 7.032 3.214 20.006 1.00 97.44 86 PRO A CA 1
ATOM 637 C C . PRO A 1 86 ? 7.616 4.630 19.885 1.00 97.44 86 PRO A C 1
ATOM 639 O O . PRO A 1 86 ? 6.862 5.596 19.949 1.00 97.44 86 PRO A O 1
ATOM 642 N N . GLU A 1 87 ? 8.921 4.782 19.640 1.00 97.88 87 GLU A N 1
ATOM 643 C CA . GLU A 1 87 ? 9.551 6.097 19.435 1.00 97.88 87 GLU A CA 1
ATOM 644 C C . GLU A 1 87 ? 9.013 6.824 18.192 1.00 97.88 87 GLU A C 1
ATOM 646 O O . GLU A 1 87 ? 9.078 8.047 18.10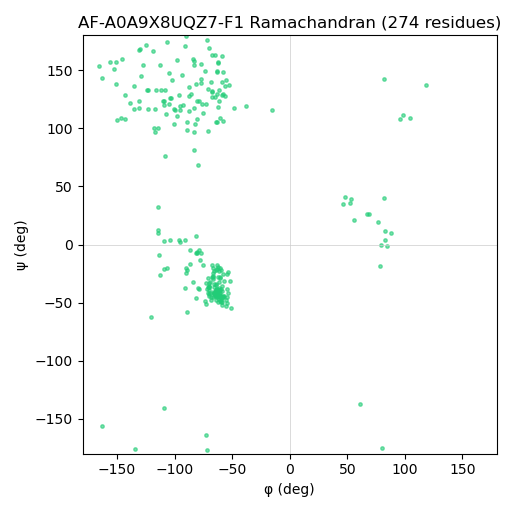7 1.00 97.88 87 GLU A O 1
ATOM 651 N N . HIS A 1 88 ? 8.416 6.096 17.243 1.00 97.94 88 HIS A N 1
ATOM 652 C CA . HIS A 1 88 ? 7.810 6.677 16.044 1.00 97.94 88 HIS A CA 1
ATOM 653 C C . HIS A 1 88 ? 6.433 7.316 16.312 1.00 97.94 88 HIS A C 1
ATOM 655 O O . HIS A 1 88 ? 5.865 7.951 15.425 1.00 97.94 88 HIS A O 1
ATOM 661 N N . ALA A 1 89 ? 5.864 7.157 17.514 1.00 98.19 89 ALA A N 1
ATOM 662 C CA . ALA A 1 89 ? 4.505 7.598 17.835 1.00 98.19 89 ALA A CA 1
ATOM 663 C C . ALA A 1 89 ? 4.287 9.115 17.693 1.00 98.19 89 ALA A C 1
ATOM 665 O O . ALA A 1 89 ? 3.186 9.542 17.333 1.00 98.19 89 ALA A O 1
ATOM 666 N N . ALA A 1 90 ? 5.322 9.922 17.948 1.00 98.25 90 ALA A N 1
ATOM 667 C CA . ALA A 1 90 ? 5.250 11.375 17.806 1.00 98.25 90 ALA A CA 1
ATOM 668 C C . ALA A 1 90 ? 5.067 11.789 16.336 1.00 98.25 90 ALA A C 1
ATOM 670 O O . ALA A 1 90 ? 4.174 12.580 16.035 1.00 98.25 90 ALA A O 1
ATOM 671 N N . ASP A 1 91 ? 5.834 11.188 15.422 1.00 98.31 91 ASP A N 1
ATOM 672 C CA . ASP A 1 91 ? 5.728 11.448 13.981 1.00 98.31 91 ASP A CA 1
ATOM 673 C C . ASP A 1 91 ? 4.350 11.049 13.446 1.00 98.31 91 ASP A C 1
ATOM 675 O O . ASP A 1 91 ? 3.751 11.776 12.658 1.00 98.31 91 ASP A O 1
ATOM 679 N N . ILE A 1 92 ? 3.809 9.919 13.916 1.00 98.50 92 ILE A N 1
ATOM 680 C CA . ILE A 1 92 ? 2.451 9.489 13.563 1.00 98.50 92 ILE A CA 1
ATOM 681 C C . ILE A 1 92 ? 1.416 10.499 14.058 1.00 98.50 92 ILE A C 1
ATOM 683 O O . ILE A 1 92 ? 0.587 10.950 13.270 1.00 98.50 92 ILE A O 1
ATOM 687 N N . SER A 1 93 ? 1.489 10.895 15.330 1.00 98.38 93 SER A N 1
ATOM 688 C CA . SER A 1 93 ? 0.562 11.874 15.912 1.00 98.38 93 SER A CA 1
ATOM 689 C C . SER A 1 93 ? 0.598 13.210 15.163 1.00 98.38 93 SER A C 1
ATOM 691 O O . SER A 1 93 ? -0.442 13.835 14.967 1.00 98.38 93 SER A O 1
ATOM 693 N N . ALA A 1 94 ? 1.772 13.627 14.674 1.00 98.44 94 ALA A N 1
ATOM 694 C CA . ALA A 1 94 ? 1.933 14.848 13.885 1.00 98.44 94 ALA A CA 1
ATOM 695 C C . ALA A 1 94 ? 1.193 14.811 12.532 1.00 98.44 94 ALA A C 1
ATOM 697 O O . ALA A 1 94 ? 0.868 15.864 11.987 1.00 98.44 94 ALA A O 1
ATOM 698 N N . THR A 1 95 ? 0.879 13.622 12.005 1.00 98.38 95 THR A N 1
ATOM 699 C CA . THR A 1 95 ? 0.036 13.468 10.803 1.00 98.38 95 THR A CA 1
ATOM 700 C C . THR A 1 95 ? -1.468 13.557 11.087 1.00 98.38 95 THR A C 1
ATOM 702 O O . THR A 1 95 ? -2.264 13.557 10.151 1.00 98.38 95 THR A O 1
ATOM 705 N N . GLY A 1 96 ? -1.870 13.601 12.363 1.00 98.19 96 GLY A N 1
ATOM 706 C CA . GLY A 1 96 ? -3.264 13.485 12.800 1.00 98.19 96 GLY A CA 1
ATOM 707 C C . GLY A 1 96 ? -3.761 12.041 12.958 1.00 98.19 96 GLY A C 1
ATOM 708 O O . GLY A 1 96 ? -4.905 11.833 13.352 1.00 98.19 96 GLY A O 1
ATOM 709 N N . ALA A 1 97 ? -2.922 11.040 12.674 1.00 98.50 97 ALA A N 1
ATOM 710 C CA . ALA A 1 97 ? -3.227 9.633 12.917 1.00 98.50 97 ALA A CA 1
ATOM 711 C C . ALA A 1 97 ? -2.940 9.219 14.371 1.00 98.50 97 ALA A C 1
ATOM 713 O O . ALA A 1 97 ? -2.111 9.808 15.064 1.00 98.50 97 ALA A O 1
ATOM 714 N N . THR A 1 98 ? -3.583 8.141 14.812 1.00 98.62 98 THR A N 1
ATOM 715 C CA . THR A 1 98 ? -3.361 7.511 16.115 1.00 98.62 98 THR A CA 1
ATOM 716 C C . THR A 1 98 ? -2.313 6.399 15.987 1.00 98.62 98 THR A C 1
ATOM 718 O O . THR A 1 98 ? -2.536 5.441 15.238 1.00 98.62 98 THR A O 1
ATOM 721 N N . PRO A 1 99 ? -1.171 6.469 16.696 1.00 98.56 99 PRO A N 1
ATOM 722 C CA . PRO A 1 99 ? -0.195 5.385 16.704 1.00 98.56 99 PRO A CA 1
ATOM 723 C C . PRO A 1 99 ? -0.721 4.171 17.473 1.00 98.56 99 PRO A C 1
ATOM 725 O O . PRO A 1 99 ? -1.213 4.291 18.593 1.00 98.56 99 PRO A O 1
ATOM 728 N N . VAL A 1 100 ? -0.556 2.986 16.889 1.00 98.56 100 VAL A N 1
ATOM 729 C CA . VAL A 1 100 ? -0.876 1.703 17.525 1.00 98.56 100 VAL A CA 1
ATOM 730 C C . VAL A 1 100 ? 0.380 0.838 17.519 1.00 98.56 100 VAL A C 1
ATOM 732 O O . VAL A 1 100 ? 0.910 0.505 16.460 1.00 98.56 100 VAL A O 1
ATOM 735 N N . VAL A 1 101 ? 0.892 0.491 18.700 1.00 98.38 101 VAL A N 1
ATOM 736 C CA . VAL A 1 101 ? 2.148 -0.262 18.820 1.00 98.38 101 VAL A CA 1
ATOM 737 C C . VAL A 1 101 ? 1.873 -1.755 18.654 1.00 98.38 101 VAL A C 1
ATOM 739 O O . VAL A 1 101 ? 1.466 -2.431 19.596 1.00 98.38 101 VAL A O 1
ATOM 742 N N . ILE A 1 102 ? 2.077 -2.259 17.437 1.00 98.25 102 ILE A N 1
ATOM 743 C CA . ILE A 1 102 ? 1.958 -3.674 17.072 1.00 98.25 102 ILE A CA 1
ATOM 744 C C . ILE A 1 102 ? 3.112 -4.017 16.132 1.00 98.25 102 ILE A C 1
ATOM 746 O O . ILE A 1 102 ? 3.254 -3.439 15.052 1.00 98.25 102 ILE A O 1
ATOM 750 N N . ASP A 1 103 ? 3.922 -4.994 16.533 1.00 97.50 103 ASP A N 1
ATOM 751 C CA . ASP A 1 103 ? 4.944 -5.570 15.670 1.00 97.50 103 ASP A CA 1
ATOM 752 C C . ASP A 1 103 ? 4.333 -6.623 14.745 1.00 97.50 103 ASP A C 1
ATOM 754 O O . ASP A 1 103 ? 4.068 -7.752 15.149 1.00 97.50 103 ASP A O 1
ATOM 758 N N . ILE A 1 104 ? 4.132 -6.269 13.480 1.00 97.00 104 ILE A N 1
ATOM 759 C CA . ILE A 1 104 ? 3.539 -7.183 12.499 1.00 97.00 104 ILE A CA 1
ATOM 760 C C . ILE A 1 104 ? 4.424 -8.388 12.177 1.00 97.00 104 ILE A C 1
ATOM 762 O O . ILE A 1 104 ? 3.908 -9.389 11.688 1.00 97.00 104 ILE A O 1
ATOM 766 N N . GLU A 1 105 ? 5.734 -8.324 12.446 1.00 95.00 105 GLU A N 1
ATOM 767 C CA . GLU A 1 105 ? 6.618 -9.475 12.245 1.00 95.00 105 GLU A CA 1
ATOM 768 C C . GLU A 1 105 ? 6.204 -10.611 13.196 1.00 95.00 105 GLU A C 1
ATOM 770 O O . GLU A 1 105 ? 6.099 -11.758 12.764 1.00 95.00 105 GLU A O 1
ATOM 775 N N . SER A 1 106 ? 5.821 -10.289 14.437 1.00 95.62 106 SER A N 1
ATOM 776 C CA . SER A 1 106 ? 5.487 -11.258 15.491 1.00 95.62 106 SER A CA 1
ATOM 777 C C . SER A 1 106 ? 3.988 -11.391 15.812 1.00 95.62 106 SER A C 1
ATOM 779 O O . SER A 1 106 ? 3.577 -12.422 16.342 1.00 95.62 106 SER A O 1
ATOM 781 N N . ALA A 1 107 ? 3.152 -10.409 15.464 1.00 97.50 107 ALA A N 1
ATOM 782 C CA . ALA A 1 107 ? 1.731 -10.386 15.826 1.00 97.50 107 ALA A CA 1
ATOM 783 C C . ALA A 1 107 ? 0.909 -11.518 15.182 1.00 97.50 107 ALA A C 1
ATOM 785 O O . ALA A 1 107 ? 0.883 -11.686 13.962 1.00 97.50 107 ALA A O 1
ATOM 786 N N . GLY A 1 108 ? 0.179 -12.283 15.992 1.00 98.31 108 GLY A N 1
ATOM 787 C CA . GLY A 1 108 ? -0.735 -13.315 15.495 1.00 98.31 108 GLY A CA 1
ATOM 788 C C . GLY A 1 108 ? -1.970 -12.742 14.788 1.00 98.31 108 GLY A C 1
ATOM 789 O O . GLY A 1 108 ? -2.269 -11.551 14.887 1.00 98.31 108 GLY A O 1
ATOM 790 N N . VAL A 1 109 ? -2.724 -13.617 14.117 1.00 98.75 109 VAL A N 1
ATOM 791 C CA . VAL A 1 109 ? -3.977 -13.254 13.430 1.00 98.75 109 VAL A CA 1
ATOM 792 C C . VAL A 1 109 ? -4.981 -12.626 14.403 1.00 98.75 109 VAL A C 1
ATOM 794 O O . VAL A 1 109 ? -5.520 -11.569 14.098 1.00 98.75 109 VAL A O 1
ATOM 797 N N . ASP A 1 110 ? -5.161 -13.197 15.598 1.00 98.62 110 ASP A N 1
ATOM 798 C CA . ASP A 1 110 ? -6.105 -12.679 16.602 1.00 98.62 110 ASP A CA 1
ATOM 799 C C . ASP A 1 110 ? -5.775 -11.251 17.050 1.00 98.62 110 ASP A C 1
ATOM 801 O O . ASP A 1 110 ? -6.661 -10.404 17.155 1.00 98.62 110 ASP A O 1
ATOM 805 N N . GLN A 1 111 ? -4.493 -10.961 17.286 1.00 98.56 111 GLN A N 1
ATOM 806 C CA . GLN A 1 111 ? -4.050 -9.633 17.707 1.00 98.56 111 GLN A CA 1
ATOM 807 C C . GLN A 1 111 ? -4.283 -8.595 16.602 1.00 98.56 111 GLN A C 1
ATOM 809 O O . GLN A 1 111 ? -4.738 -7.484 16.875 1.00 98.56 111 GLN A O 1
ATOM 814 N N . LEU A 1 112 ? -3.998 -8.956 15.348 1.00 98.81 112 LEU A N 1
ATOM 815 C CA . LEU A 1 112 ? -4.277 -8.096 14.201 1.00 98.81 112 LEU A CA 1
ATOM 816 C C . LEU A 1 112 ? -5.788 -7.908 14.006 1.00 98.81 112 LEU A C 1
ATOM 818 O O . LEU A 1 112 ? -6.234 -6.785 13.795 1.00 98.81 112 LEU A O 1
ATOM 822 N N . ALA A 1 113 ? -6.589 -8.966 14.156 1.00 98.75 113 ALA A N 1
ATOM 823 C CA . ALA A 1 113 ? -8.041 -8.897 14.013 1.00 98.75 113 ALA A CA 1
ATOM 824 C C . ALA A 1 113 ? -8.668 -7.959 15.056 1.00 98.75 113 ALA A C 1
ATOM 826 O O . ALA A 1 113 ? -9.535 -7.156 14.721 1.00 98.75 113 ALA A O 1
ATOM 827 N N . GLN A 1 114 ? -8.175 -7.978 16.299 1.00 98.19 114 GLN A N 1
ATOM 828 C CA . GLN A 1 114 ? -8.578 -7.013 17.329 1.00 98.19 114 GLN A CA 1
ATOM 829 C C . GLN A 1 114 ? -8.247 -5.569 16.929 1.00 98.19 114 GLN A C 1
ATOM 831 O O . GLN A 1 114 ? -9.074 -4.677 17.109 1.00 98.19 114 GLN A O 1
ATOM 836 N N . ALA A 1 115 ? -7.068 -5.333 16.346 1.00 97.81 115 ALA A N 1
ATOM 837 C CA . ALA A 1 115 ? -6.684 -4.008 15.862 1.00 97.81 115 ALA A CA 1
ATOM 838 C C . ALA A 1 115 ? -7.538 -3.538 14.669 1.00 97.81 115 ALA A C 1
ATOM 840 O O . ALA A 1 115 ? -7.706 -2.332 14.476 1.00 97.81 115 ALA A O 1
ATOM 841 N N . PHE A 1 116 ? -8.072 -4.473 13.878 1.00 98.50 116 PHE A N 1
ATOM 842 C CA . PHE A 1 116 ? -8.872 -4.194 12.684 1.00 98.50 116 PHE A CA 1
ATOM 843 C C . PHE A 1 116 ? -10.371 -4.086 12.967 1.00 98.50 116 PHE A C 1
ATOM 845 O O . PHE A 1 116 ? -11.068 -3.410 12.220 1.00 98.50 116 PHE A O 1
ATOM 852 N N . SER A 1 117 ? -10.870 -4.705 14.039 1.00 96.81 117 SER A N 1
ATOM 853 C CA . SER A 1 117 ? -12.297 -4.785 14.380 1.00 96.81 117 SER A CA 1
ATOM 854 C C . SER A 1 117 ? -12.999 -3.430 14.307 1.00 96.81 117 SER A C 1
ATOM 856 O O . SER A 1 117 ? -12.658 -2.530 15.070 1.00 96.81 117 SER A O 1
ATOM 858 N N . GLY A 1 118 ? -13.983 -3.298 13.413 1.00 95.56 118 GLY A N 1
ATOM 859 C CA . GLY A 1 118 ? -14.746 -2.064 13.197 1.00 95.56 118 GLY A CA 1
ATOM 860 C C . GLY A 1 118 ? -14.073 -1.041 12.277 1.00 95.56 118 GLY A C 1
ATOM 861 O O . GLY A 1 118 ? -14.590 0.051 12.128 1.00 95.56 118 GLY A O 1
ATOM 862 N N . ALA A 1 119 ? -12.916 -1.338 11.675 1.00 98.12 119 ALA A N 1
ATOM 863 C CA . ALA A 1 119 ? -12.350 -0.493 10.621 1.00 98.12 119 ALA A CA 1
ATOM 864 C C . ALA A 1 119 ? -13.130 -0.647 9.307 1.00 98.12 119 ALA A C 1
ATOM 866 O O . ALA A 1 119 ? -13.619 -1.730 8.993 1.00 98.12 119 ALA A O 1
ATOM 867 N N . SER A 1 120 ? -13.179 0.412 8.503 1.00 97.25 120 SER A N 1
ATOM 868 C CA . SER A 1 120 ? -13.775 0.373 7.167 1.00 97.25 120 SER A CA 1
ATOM 869 C C . SER A 1 120 ? -12.794 -0.022 6.075 1.00 97.25 120 SER A C 1
ATOM 871 O O . SER A 1 120 ? -13.225 -0.504 5.033 1.00 97.25 120 SER A O 1
ATOM 873 N N . ALA A 1 121 ? -11.487 0.150 6.298 1.00 98.56 121 ALA A N 1
ATOM 874 C CA . ALA A 1 121 ? -10.455 -0.325 5.386 1.00 98.56 121 ALA A CA 1
ATOM 875 C C . ALA A 1 121 ? -9.133 -0.631 6.096 1.00 98.56 121 ALA A C 1
ATOM 877 O O . ALA A 1 121 ? -8.759 0.013 7.081 1.00 98.56 121 ALA A O 1
ATOM 878 N N . ILE A 1 122 ? -8.383 -1.572 5.527 1.00 98.88 122 ILE A N 1
ATOM 879 C CA . ILE A 1 122 ? -7.002 -1.880 5.908 1.00 98.88 122 ILE A CA 1
ATOM 880 C C . ILE A 1 122 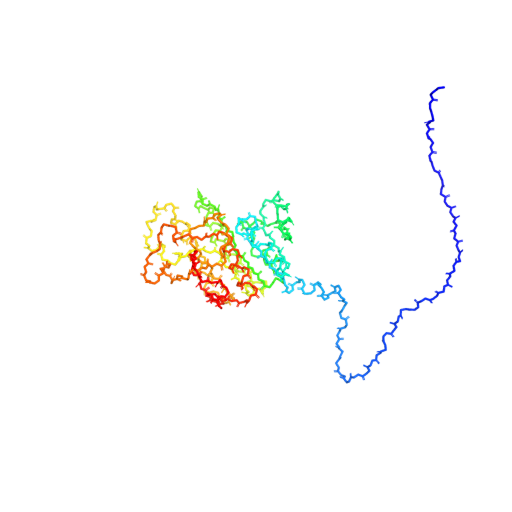? -6.094 -1.561 4.722 1.00 98.88 122 ILE A C 1
ATOM 882 O O . ILE A 1 122 ? -6.373 -1.969 3.597 1.00 98.88 122 ILE A O 1
ATOM 886 N N . VAL A 1 123 ? -4.991 -0.857 4.966 1.00 98.94 123 VAL A N 1
ATOM 887 C CA . VAL A 1 123 ? -3.953 -0.584 3.967 1.00 98.94 123 VAL A CA 1
ATOM 888 C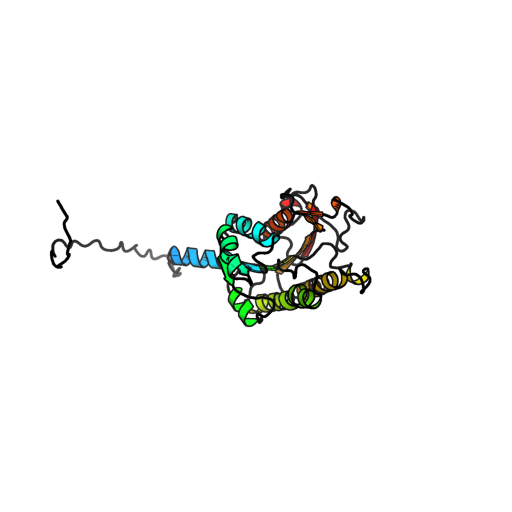 C . VAL A 1 123 ? -2.650 -1.227 4.419 1.00 98.94 123 VAL A C 1
ATOM 890 O O . VAL A 1 123 ? -2.059 -0.832 5.425 1.00 98.94 123 VAL A O 1
ATOM 893 N N . PHE A 1 124 ? -2.161 -2.193 3.650 1.00 98.88 124 PHE A N 1
ATOM 894 C CA . PHE A 1 124 ? -0.848 -2.785 3.843 1.00 98.88 124 PHE A CA 1
ATOM 895 C C . PHE A 1 124 ? 0.208 -2.002 3.059 1.00 98.88 124 PHE A C 1
ATOM 897 O O . PHE A 1 124 ? 0.380 -2.204 1.859 1.00 98.88 124 PHE A O 1
ATOM 904 N N . SER A 1 125 ? 0.930 -1.110 3.744 1.00 98.38 125 SER A N 1
ATOM 905 C CA . SER A 1 125 ? 2.037 -0.320 3.178 1.00 98.38 125 SER A CA 1
ATOM 906 C C . SER A 1 125 ? 3.399 -0.679 3.795 1.00 98.38 125 SER A C 1
ATOM 908 O O . SER A 1 125 ? 4.382 0.046 3.605 1.00 98.38 125 SER A O 1
ATOM 910 N N . ALA A 1 126 ? 3.470 -1.781 4.544 1.00 96.81 126 ALA A N 1
ATOM 911 C CA . ALA A 1 126 ? 4.704 -2.270 5.137 1.00 96.81 126 ALA A CA 1
ATOM 912 C C . ALA A 1 126 ? 5.606 -2.974 4.107 1.00 96.81 126 ALA A C 1
ATOM 914 O O . ALA A 1 126 ? 5.154 -3.521 3.098 1.00 96.81 126 ALA A O 1
ATOM 915 N N . GLY A 1 127 ? 6.901 -2.979 4.409 1.00 93.19 127 GLY A N 1
ATOM 916 C CA . GLY A 1 127 ? 7.926 -3.745 3.711 1.00 93.19 127 GLY A CA 1
ATOM 917 C C . GLY A 1 127 ? 9.203 -3.776 4.545 1.00 93.19 127 GLY A C 1
ATOM 918 O O . GLY A 1 127 ? 9.436 -2.874 5.358 1.00 93.19 127 GLY A O 1
ATOM 919 N N . ALA A 1 128 ? 10.034 -4.803 4.374 1.00 91.00 128 ALA A N 1
ATOM 920 C CA . ALA A 1 128 ? 11.239 -4.980 5.190 1.00 91.00 128 ALA A CA 1
ATOM 921 C C . ALA A 1 128 ? 12.325 -3.914 4.945 1.00 91.00 128 ALA A C 1
ATOM 923 O O . ALA A 1 128 ? 13.222 -3.746 5.774 1.00 91.00 128 ALA A O 1
ATOM 924 N N . GLY A 1 129 ? 12.243 -3.191 3.820 1.00 82.06 129 GLY A N 1
ATOM 925 C CA . GLY A 1 129 ? 13.243 -2.207 3.396 1.00 82.06 129 GLY A CA 1
ATOM 926 C C . GLY A 1 129 ? 14.456 -2.811 2.676 1.00 82.06 129 GLY A C 1
ATOM 927 O O . GLY A 1 129 ? 15.431 -2.099 2.453 1.00 82.06 129 GLY A O 1
ATOM 928 N N . GLY A 1 130 ? 14.390 -4.093 2.297 1.00 75.31 130 GLY A N 1
ATOM 929 C CA . GLY A 1 130 ? 15.466 -4.827 1.623 1.00 75.31 130 GLY A CA 1
ATOM 930 C C . GLY A 1 130 ? 16.567 -5.335 2.566 1.00 75.31 130 GLY A C 1
ATOM 931 O O . GLY A 1 130 ? 16.472 -5.231 3.788 1.00 75.31 130 GLY A O 1
ATOM 932 N N . GLY A 1 131 ? 17.619 -5.923 1.987 1.00 68.12 131 GLY A N 1
ATOM 933 C CA . GLY A 1 131 ? 18.875 -6.271 2.671 1.00 68.12 131 GLY A CA 1
ATOM 934 C C . GLY A 1 131 ? 18.874 -7.540 3.534 1.00 68.12 131 GLY A C 1
ATOM 935 O O . GLY A 1 131 ? 19.942 -8.077 3.808 1.00 68.12 131 GLY A O 1
ATOM 936 N N . ASN A 1 132 ? 17.713 -8.056 3.940 1.00 89.75 132 ASN A N 1
ATOM 937 C CA . ASN A 1 132 ? 17.611 -9.327 4.658 1.00 89.75 132 ASN A CA 1
ATOM 938 C C . ASN A 1 132 ? 16.466 -10.173 4.090 1.00 89.75 132 ASN A C 1
ATOM 940 O O . ASN A 1 132 ? 15.301 -9.780 4.161 1.00 89.75 132 ASN A O 1
ATOM 944 N N . GLU A 1 133 ? 16.800 -11.335 3.534 1.00 91.00 133 GLU A N 1
ATOM 945 C CA . GLU A 1 133 ? 15.847 -12.228 2.867 1.00 91.00 133 GLU A CA 1
ATOM 946 C C . GLU A 1 133 ? 14.794 -12.790 3.823 1.00 91.00 133 GLU A C 1
ATOM 948 O O . GLU A 1 133 ? 13.602 -12.746 3.521 1.00 91.00 133 GLU A O 1
ATOM 953 N N . HIS A 1 134 ? 15.211 -13.239 5.010 1.00 92.69 134 HIS A N 1
ATOM 954 C CA . HIS A 1 134 ? 14.296 -13.752 6.032 1.00 92.69 134 HIS A CA 1
ATOM 955 C C . HIS A 1 134 ? 13.287 -12.692 6.464 1.00 92.69 134 HIS A C 1
ATOM 957 O O . HIS A 1 134 ? 12.094 -12.968 6.553 1.00 92.69 134 HIS A O 1
ATOM 963 N N . ARG A 1 135 ? 13.750 -11.461 6.683 1.00 93.75 135 ARG A N 1
ATOM 964 C CA . ARG A 1 135 ? 12.890 -10.346 7.070 1.00 93.75 135 ARG A CA 1
ATOM 965 C C . ARG A 1 135 ? 11.988 -9.900 5.924 1.00 93.75 135 ARG A C 1
ATOM 967 O O . ARG A 1 135 ? 10.833 -9.574 6.165 1.00 93.75 135 ARG A O 1
ATOM 974 N N . THR A 1 136 ? 12.488 -9.936 4.688 1.00 95.25 136 THR A N 1
ATOM 975 C CA . THR A 1 136 ? 11.679 -9.689 3.483 1.00 95.25 136 THR A CA 1
ATOM 976 C C . THR A 1 136 ? 10.542 -10.698 3.397 1.00 95.25 136 THR A C 1
ATOM 978 O O . THR A 1 136 ? 9.392 -10.307 3.259 1.00 95.25 136 THR A O 1
ATOM 981 N N . ARG A 1 137 ? 10.816 -11.993 3.582 1.00 95.62 137 ARG A N 1
ATOM 982 C CA . ARG A 1 137 ? 9.760 -13.012 3.640 1.00 95.62 137 ARG A CA 1
ATOM 983 C C . ARG A 1 137 ? 8.785 -12.758 4.797 1.00 95.62 137 ARG A C 1
ATOM 985 O O . ARG A 1 137 ? 7.577 -12.731 4.569 1.00 95.62 137 ARG A O 1
ATOM 992 N N . ALA A 1 138 ? 9.303 -12.519 6.001 1.00 96.75 138 ALA A N 1
ATOM 993 C CA . ALA A 1 138 ? 8.496 -12.341 7.206 1.00 96.75 138 ALA A CA 1
ATOM 994 C C . ALA A 1 138 ? 7.548 -11.131 7.122 1.00 96.75 138 ALA A C 1
ATOM 996 O O . ALA A 1 138 ? 6.406 -11.207 7.577 1.00 96.75 138 ALA A O 1
ATOM 997 N N . VAL A 1 139 ? 8.004 -10.018 6.538 1.00 97.06 139 VAL A N 1
ATOM 998 C CA . VAL A 1 139 ? 7.218 -8.783 6.410 1.00 97.06 139 VAL A CA 1
ATOM 999 C C . VAL A 1 139 ? 6.403 -8.777 5.122 1.00 97.06 139 VAL A C 1
ATOM 1001 O O . VAL A 1 139 ? 5.183 -8.642 5.171 1.00 97.06 139 VAL A O 1
ATOM 1004 N N . ASP A 1 140 ? 7.056 -8.897 3.968 1.00 97.94 140 ASP A N 1
ATOM 1005 C CA . ASP A 1 140 ? 6.427 -8.665 2.667 1.00 97.94 140 ASP A CA 1
ATOM 1006 C C . ASP A 1 140 ? 5.501 -9.816 2.236 1.00 97.94 140 ASP A C 1
ATOM 1008 O O . ASP A 1 140 ? 4.641 -9.591 1.387 1.00 97.94 140 ASP A O 1
ATOM 1012 N N . TYR A 1 141 ? 5.621 -11.005 2.850 1.00 98.44 141 TYR A N 1
ATOM 1013 C CA . TYR A 1 141 ? 4.713 -12.136 2.633 1.00 98.44 141 TYR A CA 1
ATOM 1014 C C . TYR A 1 141 ? 3.996 -12.606 3.906 1.00 98.44 141 TYR A C 1
ATOM 1016 O O . TYR A 1 141 ? 2.772 -12.515 3.970 1.00 98.44 141 TYR A O 1
ATOM 1024 N N . ASP A 1 142 ? 4.703 -13.086 4.935 1.00 98.56 142 ASP A N 1
ATOM 1025 C CA . ASP A 1 142 ? 4.040 -13.770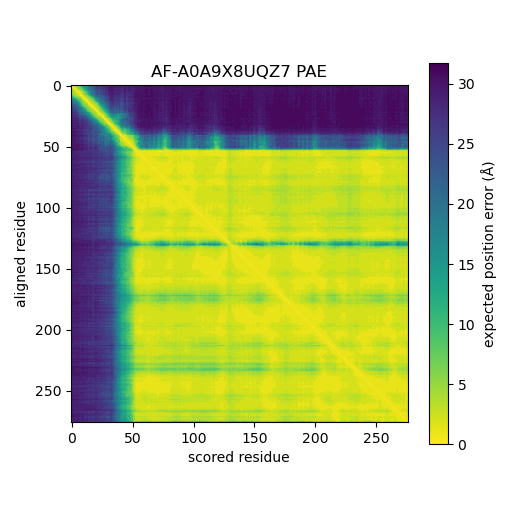 6.061 1.00 98.56 142 ASP A CA 1
ATOM 1026 C C . ASP A 1 142 ? 3.144 -12.817 6.877 1.00 98.56 142 ASP A C 1
ATOM 1028 O O . ASP A 1 142 ? 2.033 -13.176 7.277 1.00 98.56 142 ASP A O 1
ATOM 1032 N N . ALA A 1 143 ? 3.594 -11.584 7.134 1.00 98.56 143 ALA A N 1
ATOM 1033 C CA . ALA A 1 143 ? 2.775 -10.558 7.785 1.00 98.56 143 ALA A CA 1
ATOM 1034 C C . ALA A 1 143 ? 1.645 -10.055 6.873 1.00 98.56 143 ALA A C 1
ATOM 1036 O O . ALA A 1 143 ? 0.534 -9.823 7.354 1.00 98.56 143 ALA A O 1
ATOM 1037 N N . ALA A 1 144 ? 1.891 -9.941 5.564 1.00 98.75 144 ALA A N 1
ATOM 1038 C CA . ALA A 1 144 ? 0.857 -9.607 4.587 1.00 98.75 144 ALA A CA 1
ATOM 1039 C C . ALA A 1 144 ? -0.280 -10.642 4.612 1.00 98.75 144 ALA A C 1
ATOM 1041 O O . ALA A 1 144 ? -1.433 -10.277 4.836 1.00 98.75 144 ALA A O 1
ATOM 1042 N N . VAL A 1 145 ? 0.037 -11.933 4.503 1.00 98.88 145 VAL A N 1
ATOM 1043 C CA . VAL A 1 145 ? -0.941 -13.031 4.554 1.00 98.88 145 VAL A CA 1
ATOM 1044 C C . VAL A 1 145 ? -1.700 -13.053 5.882 1.00 98.88 145 VAL A C 1
ATOM 1046 O O . VAL A 1 145 ? -2.931 -13.104 5.881 1.00 98.88 145 VAL A O 1
ATOM 1049 N N . ARG A 1 146 ? -1.002 -12.945 7.022 1.00 98.75 146 ARG A N 1
ATOM 1050 C CA . ARG A 1 146 ? -1.662 -12.873 8.339 1.00 98.75 146 ARG A CA 1
ATOM 1051 C C . ARG A 1 146 ? -2.606 -11.682 8.448 1.00 98.75 146 ARG A C 1
ATOM 1053 O O . ARG A 1 146 ? -3.683 -11.822 9.018 1.00 98.75 146 ARG A O 1
ATOM 1060 N N . SER A 1 147 ? -2.244 -10.529 7.886 1.00 98.88 147 SER A N 1
ATOM 1061 C CA . SER A 1 147 ? -3.123 -9.356 7.898 1.00 98.88 147 SER A CA 1
ATOM 1062 C C . SER A 1 147 ? -4.394 -9.565 7.068 1.00 98.88 147 SER A C 1
ATOM 1064 O O . SER A 1 147 ? -5.459 -9.117 7.475 1.00 98.88 147 SER A O 1
ATOM 1066 N N . MET A 1 148 ? -4.326 -10.313 5.964 1.00 98.88 148 MET A N 1
ATOM 1067 C CA . MET A 1 148 ? -5.503 -10.660 5.155 1.00 98.88 148 MET A CA 1
ATOM 1068 C C . MET A 1 148 ? -6.415 -11.654 5.886 1.00 98.88 148 MET A C 1
ATOM 1070 O O . MET A 1 148 ? -7.638 -11.522 5.860 1.00 98.88 148 MET A O 1
ATOM 1074 N N . GLN A 1 149 ? -5.829 -12.628 6.589 1.00 98.88 149 GLN A N 1
ATOM 1075 C CA . GLN A 1 149 ? -6.574 -13.549 7.455 1.00 98.88 149 GLN A CA 1
ATOM 1076 C C . GLN A 1 149 ? -7.267 -12.797 8.596 1.00 98.88 149 GLN A C 1
ATOM 1078 O O . GLN A 1 149 ? -8.448 -13.015 8.858 1.00 98.88 149 GLN A O 1
ATOM 1083 N N . ALA A 1 150 ? -6.552 -11.866 9.228 1.00 98.88 150 ALA A N 1
ATOM 1084 C CA . ALA A 1 150 ? -7.073 -11.030 10.298 1.00 98.88 150 ALA A CA 1
ATOM 1085 C C . ALA A 1 150 ? -8.169 -10.073 9.813 1.00 98.88 150 ALA A C 1
ATOM 1087 O O . ALA A 1 150 ? -9.144 -9.870 10.529 1.00 98.88 150 ALA A O 1
ATOM 1088 N N . ALA A 1 151 ? -8.052 -9.532 8.595 1.00 98.81 151 ALA A N 1
ATOM 1089 C CA . ALA A 1 151 ? -9.096 -8.730 7.959 1.00 98.81 151 ALA A CA 1
ATOM 1090 C C . ALA A 1 151 ? -10.399 -9.529 7.827 1.00 98.81 151 ALA A C 1
ATOM 1092 O O . ALA A 1 151 ? -11.446 -9.089 8.301 1.00 98.81 151 ALA A O 1
ATOM 1093 N N . LYS A 1 152 ? -10.310 -10.757 7.291 1.00 98.50 152 LYS A N 1
ATOM 1094 C CA . LYS A 1 152 ? -11.452 -11.678 7.193 1.00 98.50 152 LYS A CA 1
ATOM 1095 C C . LYS A 1 152 ? -12.040 -12.006 8.568 1.00 98.50 152 LYS A C 1
ATOM 1097 O O . LYS A 1 152 ? -13.255 -11.970 8.731 1.00 98.50 152 LYS A O 1
ATOM 1102 N N . GLN A 1 153 ? -11.200 -12.303 9.560 1.00 98.75 153 GLN A N 1
ATOM 1103 C CA . GLN A 1 153 ? -11.652 -12.599 10.924 1.00 98.75 153 GLN A CA 1
ATOM 1104 C C . GLN A 1 153 ? -12.341 -11.400 11.593 1.00 98.75 153 GLN A C 1
ATOM 1106 O O . GLN A 1 153 ? -13.295 -11.587 12.343 1.00 98.75 153 GLN A O 1
ATOM 1111 N N . ALA A 1 154 ? -11.881 -10.181 11.311 1.00 98.31 154 ALA A N 1
ATOM 1112 C CA . ALA A 1 154 ? -12.463 -8.944 11.820 1.00 98.31 154 ALA A CA 1
ATOM 1113 C C . ALA A 1 154 ? -13.715 -8.482 11.049 1.00 98.31 154 ALA A C 1
ATOM 1115 O O . ALA A 1 154 ? -14.338 -7.506 11.459 1.00 98.31 154 ALA A O 1
ATOM 1116 N N . GLY A 1 155 ? -14.073 -9.148 9.943 1.00 98.00 155 GLY A N 1
ATOM 1117 C CA . GLY A 1 155 ? -15.176 -8.735 9.070 1.00 98.00 155 GLY A CA 1
ATOM 1118 C C . GLY A 1 155 ? -14.901 -7.443 8.292 1.00 98.00 155 GLY A C 1
ATOM 1119 O O . GLY A 1 155 ? -15.839 -6.723 7.967 1.00 98.00 155 GLY A O 1
ATOM 1120 N N . VAL A 1 156 ? -13.628 -7.121 8.031 1.00 98.19 156 VAL A N 1
ATOM 1121 C CA . VAL A 1 156 ? -13.222 -5.927 7.274 1.00 98.19 156 VAL A CA 1
ATOM 1122 C C . VAL A 1 156 ? -12.881 -6.327 5.844 1.00 98.19 156 VAL A C 1
ATOM 1124 O O . VAL A 1 156 ? -11.812 -6.878 5.583 1.00 98.19 156 VAL A O 1
ATOM 1127 N N . ASP A 1 157 ? -13.785 -6.032 4.911 1.00 97.94 157 ASP A N 1
ATOM 1128 C CA . ASP A 1 157 ? -13.653 -6.492 3.525 1.00 97.94 157 ASP A CA 1
ATOM 1129 C C . ASP A 1 157 ? -12.674 -5.652 2.696 1.00 97.94 157 ASP A C 1
ATOM 1131 O O . ASP A 1 157 ? -11.944 -6.194 1.863 1.00 97.94 157 ASP A O 1
ATOM 1135 N N . ARG A 1 158 ? -12.639 -4.328 2.899 1.00 98.69 158 ARG A N 1
ATOM 1136 C CA . ARG A 1 158 ? -11.828 -3.419 2.078 1.00 98.69 158 ARG A CA 1
ATOM 1137 C C . ARG A 1 158 ? -10.347 -3.528 2.442 1.00 98.69 158 ARG A C 1
ATOM 1139 O O . ARG A 1 158 ? -9.928 -3.100 3.519 1.00 98.69 158 ARG A O 1
ATOM 1146 N N . PHE A 1 159 ? -9.538 -4.034 1.511 1.00 98.88 159 PHE A N 1
ATOM 1147 C CA . PHE A 1 159 ? -8.108 -4.264 1.735 1.00 98.88 159 PHE A CA 1
ATOM 1148 C C . PHE A 1 159 ? -7.244 -3.688 0.605 1.00 98.88 159 PHE A C 1
ATOM 1150 O O . PHE A 1 159 ? -7.305 -4.133 -0.538 1.00 98.88 159 PHE A O 1
ATOM 1157 N N . VAL A 1 160 ? -6.384 -2.720 0.906 1.00 98.94 160 VAL A N 1
ATOM 1158 C CA . VAL A 1 160 ? -5.473 -2.109 -0.071 1.00 98.94 160 VAL A CA 1
ATOM 1159 C C . VAL A 1 160 ? -4.057 -2.627 0.160 1.00 98.94 160 VAL A C 1
ATOM 1161 O O . VAL A 1 160 ? -3.493 -2.437 1.232 1.00 98.94 160 VAL A O 1
ATOM 1164 N N . MET A 1 161 ? -3.460 -3.264 -0.843 1.00 98.94 161 MET A N 1
ATOM 1165 C CA . MET A 1 161 ? -2.083 -3.766 -0.796 1.00 98.94 161 MET A CA 1
ATOM 1166 C C . MET A 1 161 ? -1.157 -2.851 -1.593 1.00 98.94 161 MET A C 1
ATOM 1168 O O . MET A 1 161 ? -1.392 -2.630 -2.777 1.00 98.94 161 MET A O 1
ATOM 1172 N N . VAL A 1 162 ? -0.076 -2.362 -0.982 1.00 98.88 162 VAL A N 1
ATOM 1173 C CA . VAL A 1 162 ? 1.019 -1.704 -1.709 1.00 98.88 162 VAL A CA 1
ATOM 1174 C C . VAL A 1 162 ? 2.052 -2.758 -2.119 1.00 98.88 162 VAL A C 1
ATOM 1176 O O . VAL A 1 162 ? 2.838 -3.261 -1.304 1.00 98.88 162 VAL A O 1
ATOM 1179 N N . SER A 1 163 ? 2.034 -3.083 -3.407 1.00 98.62 163 SER A N 1
ATOM 1180 C CA . SER A 1 163 ? 2.950 -3.994 -4.092 1.00 98.62 163 SER A CA 1
ATOM 1181 C C . SER A 1 163 ? 3.874 -3.194 -5.025 1.00 98.62 163 SER A C 1
ATOM 1183 O O . SER A 1 163 ? 4.338 -2.114 -4.648 1.00 98.62 163 SER A O 1
ATOM 1185 N N . TYR A 1 164 ? 4.172 -3.705 -6.221 1.00 98.50 164 TYR A N 1
ATOM 1186 C CA . TYR A 1 164 ? 4.895 -2.993 -7.273 1.00 98.50 164 TYR A CA 1
ATOM 1187 C C . TYR A 1 164 ? 4.478 -3.476 -8.674 1.00 98.50 164 TYR A C 1
ATOM 1189 O O . TYR A 1 164 ? 3.980 -4.587 -8.844 1.00 98.50 164 TYR A O 1
ATOM 1197 N N . SER A 1 165 ? 4.683 -2.628 -9.683 1.00 98.12 165 SER A N 1
ATOM 1198 C CA . SER A 1 165 ? 4.130 -2.753 -11.048 1.00 98.12 165 SER A CA 1
ATOM 1199 C C . SER A 1 165 ? 4.419 -4.071 -11.770 1.00 98.12 165 SER A C 1
ATOM 1201 O O . SER A 1 165 ? 3.664 -4.460 -12.659 1.00 98.12 165 SER A O 1
ATOM 1203 N N . ARG A 1 166 ? 5.502 -4.762 -11.403 1.00 97.75 166 ARG A N 1
ATOM 1204 C CA . ARG A 1 166 ? 5.955 -5.992 -12.064 1.00 97.75 166 ARG A CA 1
ATOM 1205 C C . ARG A 1 166 ? 5.875 -7.241 -11.184 1.00 97.75 166 ARG A C 1
ATOM 1207 O O . ARG A 1 166 ? 6.330 -8.304 -11.606 1.00 97.75 166 ARG A O 1
ATOM 1214 N N . ALA A 1 167 ? 5.232 -7.151 -10.015 1.00 97.69 167 ALA A N 1
ATOM 1215 C CA . ALA A 1 167 ? 5.093 -8.257 -9.059 1.00 97.69 167 ALA A CA 1
ATOM 1216 C C . ALA A 1 167 ? 4.535 -9.544 -9.681 1.00 97.69 167 ALA A C 1
ATOM 1218 O O . ALA A 1 167 ? 4.895 -10.645 -9.274 1.00 97.69 167 ALA A O 1
ATOM 1219 N N . LEU A 1 168 ? 3.676 -9.428 -10.697 1.00 97.00 168 LEU A N 1
ATOM 1220 C CA . LEU A 1 168 ? 3.096 -10.595 -11.350 1.00 97.00 168 LEU A CA 1
ATOM 1221 C C . LEU A 1 168 ? 4.105 -11.387 -12.193 1.00 97.00 168 LEU A C 1
ATOM 1223 O O . LEU A 1 168 ? 3.976 -12.603 -12.257 1.00 97.00 168 LEU A O 1
ATOM 1227 N N . VAL A 1 169 ? 5.057 -10.719 -12.849 1.00 96.75 169 VAL A N 1
ATOM 1228 C CA . VAL A 1 169 ? 5.865 -11.314 -13.933 1.00 96.75 169 VAL A CA 1
ATOM 1229 C C . VAL A 1 169 ? 7.337 -11.484 -13.580 1.00 96.75 169 VAL A C 1
ATOM 1231 O O . VAL A 1 169 ? 7.994 -12.371 -14.114 1.00 96.75 169 VAL A O 1
ATOM 1234 N N . ASP A 1 170 ? 7.865 -10.669 -12.669 1.00 96.31 170 ASP A N 1
ATOM 1235 C CA . ASP A 1 170 ? 9.294 -10.682 -12.358 1.00 96.31 170 ASP A CA 1
ATOM 1236 C C . ASP A 1 170 ? 9.760 -11.982 -11.696 1.00 96.31 170 ASP A C 1
ATOM 1238 O O . ASP A 1 170 ? 10.913 -12.365 -11.875 1.00 96.31 170 ASP A O 1
ATOM 1242 N N . VAL A 1 171 ? 8.880 -12.686 -10.975 1.00 94.81 171 VAL A N 1
ATOM 1243 C CA . VAL A 1 171 ? 9.208 -13.987 -10.366 1.00 94.81 171 VAL A CA 1
ATOM 1244 C C . VAL A 1 171 ? 9.596 -15.042 -11.411 1.00 94.81 171 VAL A C 1
ATOM 1246 O O . VAL A 1 171 ? 10.397 -15.921 -11.110 1.00 94.81 171 VAL A O 1
ATOM 1249 N N . ASP A 1 172 ? 9.073 -14.925 -12.636 1.00 94.44 172 ASP A N 1
ATOM 1250 C CA . ASP A 1 172 ? 9.346 -15.856 -13.735 1.00 94.44 172 ASP A CA 1
ATOM 1251 C C . ASP A 1 172 ? 10.557 -15.427 -14.580 1.00 94.44 172 ASP A C 1
ATOM 1253 O O . ASP A 1 172 ? 11.130 -16.243 -15.302 1.00 94.44 172 ASP A O 1
ATOM 1257 N N . SER A 1 173 ? 10.941 -14.144 -14.527 1.00 93.38 173 SER A N 1
ATOM 1258 C CA . SER A 1 173 ? 11.992 -13.577 -15.385 1.00 93.38 173 SER A CA 1
ATOM 1259 C C . SER A 1 173 ? 13.297 -13.235 -14.667 1.00 93.38 173 SER A C 1
ATOM 1261 O O . SER A 1 173 ? 14.328 -13.093 -15.323 1.00 93.38 173 SER A O 1
ATOM 1263 N N . LEU A 1 174 ? 13.276 -13.050 -13.347 1.00 94.75 174 LEU A N 1
ATOM 1264 C CA . LEU A 1 174 ? 14.477 -12.765 -12.565 1.00 94.75 174 LEU A CA 1
ATOM 1265 C C . LEU A 1 174 ? 15.242 -14.054 -12.259 1.00 94.75 174 LEU A C 1
ATOM 1267 O O . LEU A 1 174 ? 14.659 -15.059 -11.862 1.00 94.75 174 LEU A O 1
ATOM 1271 N N . ASP A 1 175 ? 16.569 -13.991 -12.369 1.00 95.38 175 ASP A N 1
ATOM 1272 C CA . ASP A 1 175 ? 17.452 -15.026 -11.828 1.00 95.38 175 ASP A CA 1
ATOM 1273 C C . ASP A 1 175 ? 17.209 -15.160 -10.309 1.00 95.38 175 ASP A C 1
ATOM 1275 O O . ASP A 1 175 ? 17.251 -14.139 -9.615 1.00 95.38 175 ASP A O 1
ATOM 1279 N N . PRO A 1 176 ? 16.988 -16.370 -9.759 1.00 93.75 176 PRO A N 1
ATOM 1280 C CA . PRO A 1 176 ? 16.910 -16.590 -8.316 1.00 93.75 176 PRO A CA 1
ATOM 1281 C C . PRO A 1 176 ? 18.109 -16.064 -7.511 1.00 93.75 176 PRO A C 1
ATOM 1283 O O . PRO A 1 176 ? 17.963 -15.791 -6.322 1.00 93.75 176 PRO A O 1
ATOM 1286 N N . ALA A 1 177 ? 19.280 -15.901 -8.136 1.00 93.31 177 ALA A N 1
ATOM 1287 C CA . ALA A 1 177 ? 20.460 -15.286 -7.527 1.00 93.31 177 ALA A CA 1
ATOM 1288 C C . ALA A 1 177 ? 20.427 -13.741 -7.523 1.00 93.31 177 ALA A C 1
ATOM 1290 O O . ALA A 1 177 ? 21.299 -13.103 -6.928 1.00 93.31 177 ALA A O 1
ATOM 1291 N N . ASN A 1 178 ? 19.450 -13.112 -8.183 1.00 92.94 178 ASN A N 1
ATOM 1292 C CA . ASN A 1 178 ? 19.270 -11.665 -8.165 1.00 92.94 178 ASN A CA 1
ATOM 1293 C C . ASN A 1 178 ? 18.845 -11.208 -6.760 1.00 92.94 178 ASN A C 1
ATOM 1295 O O . ASN A 1 178 ? 17.889 -11.727 -6.188 1.00 92.94 178 ASN A O 1
ATOM 1299 N N . SER A 1 179 ? 19.496 -10.174 -6.224 1.00 91.31 179 SER A N 1
ATOM 1300 C CA . SER A 1 179 ? 19.199 -9.639 -4.885 1.00 91.31 179 SER A CA 1
ATOM 1301 C C . SER A 1 179 ? 17.762 -9.122 -4.718 1.00 91.31 179 SER A C 1
ATOM 1303 O O . SER A 1 179 ? 17.271 -9.008 -3.594 1.00 91.31 179 SER A O 1
ATOM 1305 N N . PHE A 1 180 ? 17.070 -8.822 -5.818 1.00 93.19 180 PHE A N 1
ATOM 1306 C CA . PHE A 1 180 ? 15.669 -8.415 -5.841 1.00 93.19 180 PHE A CA 1
ATOM 1307 C C . PHE A 1 180 ? 14.690 -9.601 -5.885 1.00 93.19 180 PHE A C 1
ATOM 1309 O O . PHE A 1 180 ? 13.517 -9.424 -5.556 1.00 93.19 180 PHE A O 1
ATOM 1316 N N . TYR A 1 181 ? 15.146 -10.812 -6.236 1.00 95.12 181 TYR A N 1
ATOM 1317 C CA . TYR A 1 181 ? 14.281 -11.982 -6.430 1.00 95.12 181 TYR A CA 1
ATOM 1318 C C . TYR A 1 181 ? 13.460 -12.314 -5.182 1.00 95.12 181 TYR A C 1
ATOM 1320 O O . TYR A 1 181 ? 12.250 -12.507 -5.273 1.00 95.12 181 TYR A O 1
ATOM 1328 N N . THR A 1 182 ? 14.074 -12.313 -3.996 1.00 95.62 182 THR A N 1
ATOM 1329 C CA . THR A 1 182 ? 13.363 -12.618 -2.742 1.00 95.62 182 THR A CA 1
ATOM 1330 C C . THR A 1 182 ? 12.227 -11.633 -2.465 1.00 95.62 182 THR A C 1
ATOM 1332 O O . THR A 1 182 ? 11.148 -12.038 -2.031 1.00 95.62 182 THR A O 1
ATOM 1335 N N . TYR A 1 183 ? 12.438 -10.346 -2.753 1.00 96.31 183 TYR A N 1
ATOM 1336 C CA . TYR A 1 183 ? 11.394 -9.330 -2.636 1.00 96.31 183 TYR A CA 1
ATOM 1337 C C . TYR A 1 183 ? 10.297 -9.524 -3.689 1.00 96.31 183 TYR A C 1
ATOM 1339 O O . TYR A 1 183 ? 9.117 -9.557 -3.334 1.00 96.31 183 TYR A O 1
ATOM 1347 N N . ALA A 1 184 ? 10.681 -9.713 -4.956 1.00 97.06 184 ALA A N 1
ATOM 1348 C CA . ALA A 1 184 ? 9.756 -9.955 -6.060 1.00 97.06 184 ALA A CA 1
ATOM 1349 C C . ALA A 1 184 ? 8.857 -11.163 -5.771 1.00 97.06 184 ALA A C 1
ATOM 1351 O O . ALA A 1 184 ? 7.633 -11.067 -5.848 1.00 97.06 184 ALA A O 1
ATOM 1352 N N . LYS A 1 185 ? 9.457 -12.273 -5.330 1.00 97.50 185 LYS A N 1
ATOM 1353 C CA . LYS A 1 185 ? 8.744 -13.486 -4.941 1.00 97.50 185 LYS A CA 1
ATOM 1354 C C . LYS A 1 185 ? 7.814 -13.262 -3.748 1.00 97.50 185 LYS A C 1
ATOM 1356 O O . LYS A 1 185 ? 6.684 -13.738 -3.776 1.00 97.50 185 LYS A O 1
ATOM 1361 N N . ALA A 1 186 ? 8.254 -12.551 -2.708 1.00 98.00 186 ALA A N 1
ATOM 1362 C CA . ALA A 1 186 ? 7.411 -12.283 -1.542 1.00 98.00 186 ALA A CA 1
ATOM 1363 C C . ALA A 1 186 ? 6.158 -11.473 -1.917 1.00 98.00 186 ALA A C 1
ATOM 1365 O O . ALA A 1 186 ? 5.049 -11.858 -1.544 1.00 98.00 186 ALA A O 1
ATOM 1366 N N . LYS A 1 187 ? 6.320 -10.402 -2.708 1.00 98.06 187 LYS A N 1
ATOM 1367 C CA . LYS A 1 187 ? 5.197 -9.589 -3.199 1.00 98.06 187 LYS A CA 1
ATOM 1368 C C . LYS A 1 187 ? 4.298 -10.362 -4.158 1.00 98.06 187 LYS A C 1
ATOM 1370 O O . LYS A 1 187 ? 3.083 -10.315 -3.996 1.00 98.06 187 LYS A O 1
ATOM 1375 N N . HIS A 1 188 ? 4.875 -11.135 -5.079 1.00 98.62 188 HIS A N 1
ATOM 1376 C CA . HIS A 1 188 ? 4.119 -12.024 -5.959 1.00 98.62 188 HIS A CA 1
ATOM 1377 C C . HIS A 1 188 ? 3.232 -12.991 -5.166 1.00 98.62 188 HIS A C 1
ATOM 1379 O O . HIS A 1 188 ? 2.027 -13.073 -5.407 1.00 98.62 188 HIS A O 1
ATOM 1385 N N . ASP A 1 189 ? 3.822 -13.711 -4.206 1.00 98.75 189 ASP A N 1
ATOM 1386 C CA . ASP A 1 189 ? 3.120 -14.707 -3.399 1.00 98.75 189 ASP A CA 1
ATOM 1387 C C . ASP A 1 189 ? 2.014 -14.041 -2.547 1.00 98.75 189 ASP A C 1
ATOM 1389 O O . ASP A 1 189 ? 0.924 -14.602 -2.401 1.00 98.75 189 ASP A O 1
ATOM 1393 N N . ALA A 1 190 ? 2.258 -12.838 -2.008 1.00 98.81 190 ALA A N 1
ATOM 1394 C CA . ALA A 1 190 ? 1.279 -12.084 -1.218 1.00 98.81 190 ALA A CA 1
ATOM 1395 C C . ALA A 1 190 ? 0.101 -11.599 -2.077 1.00 98.81 190 ALA A C 1
ATOM 1397 O O . ALA A 1 190 ? -1.059 -11.774 -1.700 1.00 98.81 190 ALA A O 1
ATOM 1398 N N . ASP A 1 191 ? 0.388 -11.048 -3.257 1.00 98.88 191 ASP A N 1
ATOM 1399 C CA . ASP A 1 191 ? -0.621 -10.603 -4.218 1.00 98.88 191 ASP A CA 1
ATOM 1400 C C . ASP A 1 191 ? -1.447 -11.783 -4.743 1.00 98.88 191 ASP A C 1
ATOM 1402 O O . ASP A 1 191 ? -2.663 -11.675 -4.917 1.00 98.88 191 ASP A O 1
ATOM 1406 N N . ALA A 1 192 ? -0.810 -12.931 -4.993 1.00 98.81 192 ALA A N 1
ATOM 1407 C CA . ALA A 1 192 ? -1.493 -14.159 -5.385 1.00 98.81 192 ALA A CA 1
ATOM 1408 C C . ALA A 1 192 ? -2.430 -14.667 -4.280 1.00 98.81 192 ALA A C 1
ATOM 1410 O O . ALA A 1 192 ? -3.576 -15.012 -4.576 1.00 98.81 192 ALA A O 1
ATOM 1411 N N . TYR A 1 193 ? -1.981 -14.654 -3.020 1.00 98.88 193 TYR A N 1
ATOM 1412 C CA . TYR A 1 193 ? -2.832 -15.001 -1.883 1.00 98.88 193 TYR A CA 1
ATOM 1413 C C . TYR A 1 193 ? -4.041 -14.064 -1.796 1.00 98.88 193 TYR A C 1
ATOM 1415 O O . TYR A 1 193 ? -5.171 -14.544 -1.742 1.00 98.88 193 TYR A O 1
ATOM 1423 N N . LEU A 1 194 ? -3.822 -12.744 -1.863 1.00 98.88 194 LEU A N 1
ATOM 1424 C CA . LEU A 1 194 ? -4.884 -11.737 -1.785 1.00 98.88 194 LEU A CA 1
ATOM 1425 C C . LEU A 1 194 ? -5.941 -11.922 -2.881 1.00 98.88 194 LEU A C 1
ATOM 1427 O O . LEU A 1 194 ? -7.137 -11.925 -2.582 1.00 98.88 194 LEU A O 1
ATOM 1431 N N . ARG A 1 195 ? -5.512 -12.156 -4.130 1.00 98.62 195 ARG A N 1
ATOM 1432 C CA . ARG A 1 195 ? -6.414 -12.445 -5.262 1.00 98.62 195 ARG A CA 1
ATOM 1433 C C . ARG A 1 195 ? -7.264 -13.700 -5.055 1.00 98.62 195 ARG A C 1
ATOM 1435 O O . ARG A 1 195 ? -8.363 -13.777 -5.596 1.00 98.62 195 ARG A O 1
ATOM 1442 N N . GLY A 1 196 ? -6.768 -14.668 -4.285 1.00 98.50 196 GLY A N 1
ATOM 1443 C CA . GLY A 1 196 ? -7.495 -15.883 -3.913 1.00 98.50 196 GLY A CA 1
ATOM 1444 C C . GLY A 1 196 ? -8.517 -15.696 -2.786 1.00 98.50 196 GLY A C 1
ATOM 1445 O O . GLY A 1 196 ? -9.231 -16.643 -2.462 1.00 98.50 196 GLY A O 1
ATOM 1446 N N . THR A 1 197 ? -8.598 -14.511 -2.174 1.00 98.69 197 THR A N 1
ATOM 1447 C CA . THR A 1 197 ? -9.542 -14.229 -1.085 1.00 98.69 197 THR A CA 1
ATOM 1448 C C . THR A 1 197 ? -10.884 -13.673 -1.578 1.00 98.69 197 THR A C 1
ATOM 1450 O O . THR A 1 197 ? -11.080 -13.289 -2.738 1.00 98.69 197 THR A O 1
ATOM 1453 N N . GLU A 1 198 ? -11.833 -13.593 -0.648 1.00 97.94 198 GLU A N 1
ATOM 1454 C CA . GLU A 1 198 ? -13.126 -12.932 -0.843 1.00 97.94 198 GLU A CA 1
ATOM 1455 C C . GLU A 1 198 ? -13.075 -11.427 -0.537 1.00 97.94 198 GLU A C 1
ATOM 1457 O O . GLU A 1 198 ? -14.050 -10.740 -0.820 1.00 97.94 198 GLU A O 1
ATOM 1462 N N . LEU A 1 199 ? -11.941 -10.905 -0.046 1.00 98.69 199 LEU A N 1
ATOM 1463 C CA . LEU A 1 199 ? -11.780 -9.494 0.307 1.00 98.69 199 LEU A CA 1
ATOM 1464 C C . LEU A 1 199 ? -12.053 -8.579 -0.891 1.00 98.69 199 LEU A C 1
ATOM 1466 O O . LEU A 1 199 ? -11.750 -8.902 -2.047 1.00 98.69 199 LEU A O 1
ATOM 1470 N N . ASP A 1 200 ? -12.570 -7.395 -0.593 1.00 98.38 200 ASP A N 1
ATOM 1471 C CA . ASP A 1 200 ? -12.738 -6.311 -1.545 1.00 98.38 200 ASP A CA 1
ATOM 1472 C C . ASP A 1 200 ? -11.410 -5.571 -1.755 1.00 98.38 200 ASP A C 1
ATOM 1474 O O . ASP A 1 200 ? -11.183 -4.440 -1.302 1.00 98.38 200 ASP A O 1
ATOM 1478 N N . TYR A 1 201 ? -10.469 -6.274 -2.382 1.00 98.81 201 TYR A N 1
ATOM 1479 C CA . TYR A 1 201 ? -9.091 -5.825 -2.438 1.00 98.81 201 TYR A CA 1
ATOM 1480 C C . TYR A 1 201 ? -8.819 -4.809 -3.551 1.00 98.81 201 TYR A C 1
ATOM 1482 O O . TYR A 1 201 ? -9.441 -4.831 -4.609 1.00 98.81 201 TYR A O 1
ATOM 1490 N N . THR A 1 202 ? -7.796 -3.982 -3.362 1.00 98.94 202 THR A N 1
ATOM 1491 C CA . THR A 1 202 ? -7.093 -3.303 -4.458 1.00 98.94 202 THR A CA 1
ATOM 1492 C C . THR A 1 202 ? -5.595 -3.506 -4.275 1.00 98.94 202 THR A C 1
ATOM 1494 O O . THR A 1 202 ? -5.044 -3.145 -3.237 1.00 98.94 202 THR A O 1
ATOM 1497 N N . ILE A 1 203 ? -4.923 -4.070 -5.277 1.00 98.94 203 ILE A N 1
ATOM 1498 C CA . ILE A 1 203 ? -3.459 -4.189 -5.293 1.00 98.94 203 ILE A CA 1
ATOM 1499 C C . ILE A 1 203 ? -2.902 -3.006 -6.075 1.00 98.94 203 ILE A C 1
ATOM 1501 O O . ILE A 1 203 ? -3.203 -2.842 -7.254 1.00 98.94 203 ILE A O 1
ATOM 1505 N N . LEU A 1 204 ? -2.093 -2.183 -5.423 1.00 98.94 204 LEU A N 1
ATOM 1506 C CA . LEU A 1 204 ? -1.416 -1.039 -6.015 1.00 98.94 204 LEU A CA 1
ATOM 1507 C C . LEU A 1 204 ? -0.006 -1.457 -6.424 1.00 98.94 204 LEU A C 1
ATOM 1509 O O . LEU A 1 204 ? 0.810 -1.784 -5.565 1.00 98.94 204 LEU A O 1
ATOM 1513 N N . GLY A 1 205 ? 0.278 -1.428 -7.722 1.00 98.69 205 GLY A N 1
ATOM 1514 C CA . GLY A 1 205 ? 1.582 -1.736 -8.297 1.00 98.69 205 GLY A CA 1
ATOM 1515 C C . GLY A 1 205 ? 2.290 -0.486 -8.822 1.00 98.69 205 GLY A C 1
ATOM 1516 O O . GLY A 1 205 ? 2.322 -0.287 -10.036 1.00 98.69 205 GLY A O 1
ATOM 1517 N N . PRO A 1 206 ? 2.866 0.371 -7.961 1.00 98.69 206 PRO A N 1
ATOM 1518 C CA . PRO A 1 206 ? 3.654 1.513 -8.410 1.00 98.69 206 PRO A CA 1
ATOM 1519 C C . PRO A 1 206 ? 4.965 1.088 -9.089 1.00 98.69 206 PRO A C 1
ATOM 1521 O O . PRO A 1 206 ? 5.460 -0.032 -8.918 1.00 98.69 206 PRO A O 1
ATOM 1524 N N . GLY A 1 207 ? 5.566 2.011 -9.832 1.00 98.31 207 GLY A N 1
ATOM 1525 C CA . GLY A 1 207 ? 6.942 1.908 -10.307 1.00 98.31 207 GLY A CA 1
ATOM 1526 C C . GLY A 1 207 ? 7.996 2.111 -9.216 1.00 98.31 207 GLY A C 1
ATOM 1527 O O . GLY A 1 207 ? 7.721 2.082 -8.014 1.00 98.31 207 GLY A O 1
ATOM 1528 N N . ALA A 1 208 ? 9.234 2.352 -9.646 1.00 97.50 208 ALA A N 1
ATOM 1529 C CA . ALA A 1 208 ? 10.359 2.633 -8.761 1.00 97.50 208 ALA A CA 1
ATOM 1530 C C . ALA A 1 208 ? 10.108 3.909 -7.933 1.00 97.50 208 ALA A C 1
ATOM 1532 O O . ALA A 1 208 ? 9.858 4.987 -8.470 1.00 97.50 208 ALA A O 1
ATOM 1533 N N . LEU A 1 209 ? 10.173 3.790 -6.606 1.00 97.81 209 LEU A N 1
ATOM 1534 C CA . LEU A 1 209 ? 9.699 4.839 -5.705 1.00 97.81 209 LEU A CA 1
ATOM 1535 C C . LEU A 1 209 ? 10.684 6.006 -5.542 1.00 97.81 209 LEU A C 1
ATOM 1537 O O . LEU A 1 209 ? 11.782 5.826 -5.002 1.00 97.81 209 LEU A O 1
ATOM 1541 N N . THR A 1 210 ? 10.239 7.231 -5.826 1.00 98.19 210 THR A N 1
ATOM 1542 C CA . THR A 1 210 ? 11.022 8.472 -5.641 1.00 98.19 210 THR A CA 1
ATOM 1543 C C . THR A 1 210 ? 10.540 9.309 -4.451 1.00 98.19 210 THR A C 1
ATOM 1545 O O . THR A 1 210 ? 9.588 8.936 -3.756 1.00 98.19 210 THR A O 1
ATOM 1548 N N . LEU A 1 211 ? 11.263 10.389 -4.139 1.00 97.44 211 LEU A N 1
ATOM 1549 C CA . LEU A 1 211 ? 10.931 11.338 -3.065 1.00 97.44 211 LEU A CA 1
ATOM 1550 C C . LEU A 1 211 ? 10.346 12.655 -3.591 1.00 97.44 211 LEU A C 1
ATOM 1552 O O . LEU A 1 211 ? 10.093 13.552 -2.796 1.00 97.44 211 LEU A O 1
ATOM 1556 N N . GLU A 1 212 ? 10.135 12.758 -4.902 1.00 96.50 212 GLU A N 1
ATOM 1557 C CA . GLU A 1 212 ? 9.526 13.938 -5.508 1.00 96.50 212 GLU A CA 1
ATOM 1558 C C . GLU A 1 212 ? 8.095 14.161 -4.989 1.00 96.50 212 GLU A C 1
ATOM 1560 O O . GLU A 1 212 ? 7.438 13.198 -4.574 1.00 96.50 212 GLU A O 1
ATOM 1565 N N . PRO A 1 213 ? 7.579 15.399 -5.035 1.00 97.12 213 PRO A N 1
ATOM 1566 C CA . PRO A 1 213 ? 6.182 15.675 -4.722 1.00 97.12 213 PRO A CA 1
ATOM 1567 C C . PRO A 1 213 ? 5.195 14.915 -5.624 1.00 97.12 213 PRO A C 1
ATOM 1569 O O . PRO A 1 213 ? 5.530 14.427 -6.711 1.00 97.12 213 PRO A O 1
ATOM 1572 N N . ALA A 1 214 ? 3.940 14.817 -5.189 1.00 96.69 214 ALA A N 1
ATOM 1573 C CA . ALA A 1 214 ? 2.866 14.264 -6.008 1.00 96.69 214 ALA A CA 1
ATOM 1574 C C . ALA A 1 214 ? 2.555 15.174 -7.205 1.00 96.69 214 ALA A C 1
ATOM 1576 O O . ALA A 1 214 ? 2.217 16.345 -7.043 1.00 96.69 214 ALA A O 1
ATOM 1577 N N . SER A 1 215 ? 2.560 14.604 -8.412 1.00 97.38 215 SER A N 1
ATOM 1578 C CA . SER A 1 215 ? 1.947 15.243 -9.585 1.00 97.38 215 SER A CA 1
ATOM 1579 C C . SER A 1 215 ? 0.420 15.094 -9.599 1.00 97.38 215 SER A C 1
ATOM 1581 O O . SER A 1 215 ? -0.247 15.737 -10.409 1.00 97.38 215 SER A O 1
ATOM 1583 N N . GLN A 1 216 ? -0.128 14.209 -8.749 1.00 98.00 216 GLN A N 1
ATOM 1584 C CA . GLN A 1 216 ? -1.524 13.746 -8.739 1.00 98.00 216 GLN A CA 1
ATOM 1585 C C . GLN A 1 216 ? -1.978 13.155 -10.084 1.00 98.00 216 GLN A C 1
ATOM 1587 O O . GLN A 1 216 ? -3.172 13.079 -10.396 1.00 98.00 216 GLN A O 1
ATOM 1592 N N . ARG A 1 217 ? -1.005 12.737 -10.897 1.00 98.62 217 ARG A N 1
ATOM 1593 C CA . ARG A 1 217 ? -1.202 12.214 -12.242 1.00 98.62 217 ARG A CA 1
ATOM 1594 C C . ARG A 1 217 ? -0.369 10.963 -12.455 1.00 98.62 217 ARG A C 1
ATOM 1596 O O . ARG A 1 217 ? 0.811 10.910 -12.104 1.00 98.62 217 ARG A O 1
ATOM 1603 N N . VAL A 1 218 ? -0.991 9.972 -13.072 1.00 98.62 218 VAL A N 1
ATOM 1604 C CA . VAL A 1 218 ? -0.417 8.654 -13.319 1.00 98.62 218 VAL A CA 1
ATOM 1605 C C . VAL A 1 218 ? -0.589 8.252 -14.778 1.00 98.62 218 VAL A C 1
ATOM 1607 O O . VAL A 1 218 ? -1.301 8.891 -15.556 1.00 98.62 218 VAL A O 1
ATOM 1610 N N . VAL A 1 219 ? 0.098 7.187 -15.160 1.00 98.56 219 VAL A N 1
ATOM 1611 C CA . VAL A 1 219 ? -0.214 6.395 -16.347 1.00 98.56 219 VAL A CA 1
ATOM 1612 C C . VAL A 1 219 ? -0.413 4.956 -15.897 1.00 98.56 219 VAL A C 1
ATOM 1614 O O . VAL A 1 219 ? 0.373 4.450 -15.096 1.00 98.56 219 VAL A O 1
ATOM 1617 N N . LEU A 1 220 ? -1.484 4.318 -16.368 1.00 98.62 220 LEU A N 1
ATOM 1618 C CA . LEU A 1 220 ? -1.742 2.916 -16.062 1.00 98.62 220 LEU A CA 1
ATOM 1619 C C . LEU A 1 220 ? -0.855 2.013 -16.910 1.00 98.62 220 LEU A C 1
ATOM 1621 O O . LEU A 1 220 ? -0.630 2.269 -18.094 1.00 98.62 220 LEU A O 1
ATOM 1625 N N . ALA A 1 221 ? -0.404 0.936 -16.289 1.00 98.50 221 ALA A N 1
ATOM 1626 C CA . ALA A 1 221 ? 0.315 -0.140 -16.932 1.00 98.50 221 ALA A CA 1
ATOM 1627 C C . ALA A 1 221 ? -0.533 -1.415 -16.930 1.00 98.50 221 ALA A C 1
ATOM 1629 O O . ALA A 1 221 ? -1.409 -1.608 -16.082 1.00 98.50 221 ALA A O 1
ATOM 1630 N N . ASP A 1 222 ? -0.275 -2.296 -17.889 1.00 98.12 222 ASP A N 1
ATOM 1631 C CA . ASP A 1 222 ? -0.933 -3.593 -17.953 1.00 98.12 222 ASP A CA 1
ATOM 1632 C C . ASP A 1 222 ? -0.443 -4.547 -16.844 1.00 98.12 222 ASP A C 1
ATOM 1634 O O . ASP A 1 222 ? 0.374 -4.207 -15.982 1.00 98.12 222 ASP A O 1
ATOM 1638 N N . LYS A 1 223 ? -0.939 -5.789 -16.861 1.00 96.75 223 LYS A N 1
ATOM 1639 C CA . LYS A 1 223 ? -0.585 -6.822 -15.874 1.00 96.75 223 LYS A CA 1
ATOM 1640 C C . LYS A 1 223 ? 0.914 -7.159 -15.823 1.00 96.75 223 LYS A C 1
ATOM 1642 O O . LYS A 1 223 ? 1.362 -7.716 -14.827 1.00 96.75 223 LYS A O 1
ATOM 1647 N N . ALA A 1 224 ? 1.659 -6.871 -16.890 1.00 96.69 224 ALA A N 1
ATOM 1648 C CA . ALA A 1 224 ? 3.099 -7.091 -16.985 1.00 96.69 224 ALA A CA 1
ATOM 1649 C C . ALA A 1 224 ? 3.908 -5.821 -16.658 1.00 96.69 224 ALA A C 1
ATOM 1651 O O . ALA A 1 224 ? 5.133 -5.834 -16.777 1.00 96.69 224 ALA A O 1
ATOM 1652 N N . GLY A 1 225 ? 3.244 -4.729 -16.264 1.00 97.62 225 GLY A N 1
ATOM 1653 C CA . GLY A 1 225 ? 3.883 -3.442 -16.003 1.00 97.62 225 GLY A CA 1
ATOM 1654 C C . GLY A 1 225 ? 4.257 -2.683 -17.279 1.00 97.62 225 GLY A C 1
ATOM 1655 O O . GLY A 1 225 ? 5.104 -1.798 -17.230 1.00 97.62 225 GLY A O 1
ATOM 1656 N N . LYS A 1 226 ? 3.656 -3.006 -18.430 1.00 98.19 226 LYS A N 1
ATOM 1657 C CA . LYS A 1 226 ? 3.931 -2.313 -19.696 1.00 98.19 226 LYS A CA 1
ATOM 1658 C C . LYS A 1 226 ? 2.946 -1.173 -19.929 1.00 98.19 226 LYS A C 1
ATOM 1660 O O . LYS A 1 226 ? 1.762 -1.288 -19.615 1.00 98.19 226 LYS A O 1
ATOM 1665 N N . VAL A 1 227 ? 3.414 -0.093 -20.551 1.00 98.06 227 VAL A N 1
ATOM 1666 C CA . VAL A 1 227 ? 2.571 1.026 -21.003 1.00 98.06 227 VAL A C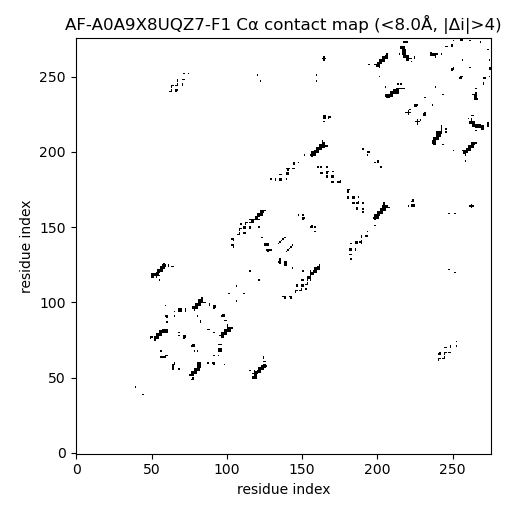A 1
ATOM 1667 C C . VAL A 1 227 ? 2.506 0.978 -22.524 1.00 98.06 227 VAL A C 1
ATOM 1669 O O . VAL A 1 227 ? 3.535 0.967 -23.193 1.00 98.06 227 VAL A O 1
ATOM 1672 N N . ASN A 1 228 ? 1.295 0.916 -23.085 1.00 95.75 228 ASN A N 1
ATOM 1673 C CA . ASN A 1 228 ? 1.068 0.784 -24.533 1.00 95.75 228 ASN A CA 1
ATOM 1674 C C . ASN A 1 228 ? 1.844 -0.389 -25.177 1.00 95.75 228 ASN A C 1
ATOM 1676 O O . ASN A 1 228 ? 2.317 -0.287 -26.306 1.00 95.75 228 ASN A O 1
ATOM 1680 N N . GLY A 1 229 ? 1.994 -1.501 -24.447 1.00 95.31 229 GLY A N 1
ATOM 1681 C CA . GLY A 1 229 ? 2.701 -2.703 -24.906 1.00 95.31 229 GLY A CA 1
ATOM 1682 C C . GLY A 1 229 ? 4.232 -2.640 -24.825 1.00 95.31 229 GLY A C 1
ATOM 1683 O O . GLY A 1 229 ? 4.886 -3.629 -25.156 1.00 95.31 229 GLY A O 1
ATOM 1684 N N . ALA A 1 230 ? 4.811 -1.531 -24.359 1.00 96.62 230 ALA A N 1
ATOM 1685 C CA . ALA A 1 230 ? 6.254 -1.361 -24.201 1.00 96.62 230 ALA A CA 1
ATOM 1686 C C . ALA A 1 230 ? 6.687 -1.454 -22.731 1.00 96.62 230 ALA A C 1
ATOM 1688 O O . ALA A 1 230 ? 5.944 -1.060 -21.828 1.00 96.62 230 ALA A O 1
ATOM 1689 N N . ASP A 1 231 ? 7.897 -1.971 -22.498 1.00 95.75 231 ASP A N 1
ATOM 1690 C CA . ASP A 1 231 ? 8.538 -1.864 -21.187 1.00 95.75 231 ASP A CA 1
ATOM 1691 C C . ASP A 1 231 ? 8.799 -0.395 -20.844 1.00 95.75 231 ASP A C 1
ATOM 1693 O O . ASP A 1 231 ? 9.005 0.447 -21.721 1.00 95.75 231 ASP A O 1
ATOM 1697 N N . VAL A 1 232 ? 8.748 -0.092 -19.551 1.00 94.88 232 VAL A N 1
ATOM 1698 C CA . VAL A 1 232 ? 8.942 1.258 -19.033 1.00 94.88 232 VAL A CA 1
ATOM 1699 C C . VAL A 1 232 ? 10.275 1.300 -18.303 1.00 94.88 232 VAL A C 1
ATOM 1701 O O . VAL A 1 232 ? 10.497 0.528 -17.372 1.00 94.88 232 VAL A O 1
ATOM 1704 N N . GLU A 1 233 ? 11.157 2.206 -18.715 1.00 92.25 233 GLU A N 1
ATOM 1705 C CA . GLU A 1 233 ? 12.529 2.304 -18.212 1.00 92.25 233 GLU A CA 1
ATOM 1706 C C . GLU A 1 233 ? 12.884 3.742 -17.805 1.00 92.25 233 GLU A C 1
ATOM 1708 O O . GLU A 1 233 ? 12.170 4.702 -18.114 1.00 92.25 233 GLU A O 1
ATOM 1713 N N . GLY A 1 234 ? 14.007 3.898 -17.102 1.00 94.31 234 GLY A N 1
ATOM 1714 C CA . GLY A 1 234 ? 14.532 5.203 -16.703 1.00 94.31 234 GLY A CA 1
ATOM 1715 C C . GLY A 1 234 ? 13.575 5.985 -15.800 1.00 94.31 234 GLY A C 1
ATOM 1716 O O . GLY A 1 234 ? 12.978 5.443 -14.874 1.00 94.31 234 GLY A O 1
ATOM 1717 N N . GLU A 1 235 ? 13.432 7.284 -16.049 1.00 93.25 235 GLU A N 1
ATOM 1718 C CA . GLU A 1 235 ? 12.539 8.1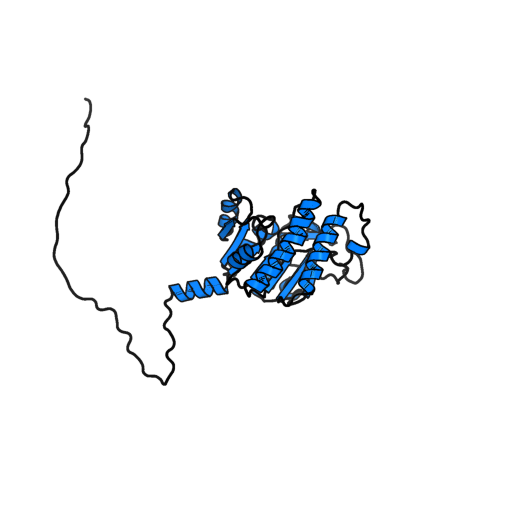46 -15.260 1.00 93.25 235 GLU A CA 1
ATOM 1719 C C . GLU A 1 235 ? 11.059 7.788 -15.440 1.00 93.25 235 GLU A C 1
ATOM 1721 O O . GLU A 1 235 ? 10.268 7.932 -14.509 1.00 93.25 235 GLU A O 1
ATOM 1726 N N . ALA A 1 236 ? 10.676 7.255 -16.605 1.00 94.31 236 ALA A N 1
ATOM 1727 C CA . ALA A 1 236 ? 9.297 6.858 -16.866 1.00 94.31 236 ALA A CA 1
ATOM 1728 C C . ALA A 1 236 ? 8.865 5.667 -15.996 1.00 94.31 236 ALA A C 1
ATOM 1730 O O . ALA A 1 236 ? 7.681 5.524 -15.707 1.00 94.31 236 ALA A O 1
ATOM 1731 N N . SER A 1 237 ? 9.808 4.835 -15.532 1.00 96.25 237 SER A N 1
ATOM 1732 C CA . SER A 1 237 ? 9.509 3.681 -14.676 1.00 96.25 237 SER A CA 1
ATOM 1733 C C . SER A 1 237 ? 9.337 4.056 -13.202 1.00 96.25 237 SER A C 1
ATOM 1735 O O . SER A 1 237 ? 9.265 3.173 -12.343 1.00 96.25 237 SER A O 1
ATOM 1737 N N . GLN A 1 238 ? 9.321 5.351 -12.877 1.00 98.00 238 GLN A N 1
ATOM 1738 C CA . GLN A 1 238 ? 9.284 5.853 -11.510 1.00 98.00 238 GLN A CA 1
ATOM 1739 C C . GLN A 1 238 ? 7.872 6.232 -11.059 1.00 98.00 238 GLN A C 1
ATOM 1741 O O . GLN A 1 238 ? 6.963 6.497 -11.845 1.00 98.00 238 GLN A O 1
ATOM 1746 N N . THR A 1 239 ? 7.671 6.268 -9.748 1.00 98.62 239 THR A N 1
ATOM 1747 C CA . THR A 1 239 ? 6.451 6.773 -9.114 1.00 98.62 239 THR A CA 1
ATOM 1748 C C . THR A 1 239 ? 6.828 7.504 -7.841 1.00 98.62 239 THR A C 1
ATOM 1750 O O . THR A 1 239 ? 7.548 6.956 -7.004 1.00 98.62 239 THR A O 1
ATOM 1753 N N . SER A 1 240 ? 6.357 8.738 -7.656 1.00 98.56 240 SER A N 1
ATOM 1754 C CA . SER A 1 240 ? 6.602 9.404 -6.378 1.00 98.56 240 SER A CA 1
ATOM 1755 C C . SER A 1 240 ? 5.829 8.720 -5.258 1.00 98.56 240 SER A C 1
ATOM 1757 O O . SER A 1 240 ? 4.675 8.322 -5.423 1.00 98.56 240 SER A O 1
ATOM 1759 N N . ARG A 1 241 ? 6.453 8.585 -4.083 1.00 98.69 241 ARG A N 1
ATOM 1760 C CA . ARG A 1 241 ? 5.772 8.025 -2.901 1.00 98.69 241 ARG A CA 1
ATOM 1761 C C . ARG A 1 241 ? 4.516 8.808 -2.539 1.00 98.69 241 ARG A C 1
ATOM 1763 O O . ARG A 1 241 ? 3.559 8.217 -2.051 1.00 98.69 241 ARG A O 1
ATOM 1770 N N . GLU A 1 242 ? 4.512 10.112 -2.800 1.00 98.69 242 GLU A N 1
ATOM 1771 C CA . GLU A 1 242 ? 3.334 10.934 -2.568 1.00 98.69 242 GLU A CA 1
ATOM 1772 C C . GLU A 1 242 ? 2.217 10.636 -3.579 1.00 98.69 242 GLU A C 1
ATOM 1774 O O . GLU A 1 242 ? 1.068 10.545 -3.165 1.00 98.69 242 GLU A O 1
ATOM 1779 N N . ASN A 1 243 ? 2.516 10.351 -4.855 1.00 98.69 243 ASN A N 1
ATOM 1780 C CA . ASN A 1 243 ? 1.500 9.835 -5.784 1.00 98.69 243 ASN A CA 1
ATOM 1781 C C . ASN A 1 243 ? 0.927 8.488 -5.317 1.00 98.69 243 ASN A C 1
ATOM 1783 O O . ASN A 1 243 ? -0.276 8.273 -5.426 1.00 98.69 243 ASN A O 1
ATOM 1787 N N . VAL A 1 244 ? 1.742 7.595 -4.743 1.00 98.88 244 VAL A N 1
ATOM 1788 C CA . VAL A 1 244 ? 1.222 6.350 -4.142 1.00 98.88 244 VAL A CA 1
ATOM 1789 C C . VAL A 1 244 ? 0.260 6.658 -2.990 1.00 98.88 244 VAL A C 1
ATOM 1791 O O . VAL A 1 244 ? -0.803 6.049 -2.904 1.00 98.88 244 VAL A O 1
ATOM 1794 N N . ALA A 1 245 ? 0.590 7.630 -2.135 1.00 98.88 245 ALA A N 1
ATOM 1795 C CA . ALA A 1 245 ? -0.288 8.081 -1.056 1.00 98.88 245 ALA A CA 1
ATOM 1796 C C . ALA A 1 245 ? -1.604 8.705 -1.566 1.00 98.88 245 ALA A C 1
ATOM 1798 O O . ALA A 1 245 ? -2.662 8.459 -0.983 1.00 98.88 245 ALA A O 1
ATOM 1799 N N . GLU A 1 246 ? -1.563 9.463 -2.664 1.00 98.81 246 GLU A N 1
ATOM 1800 C CA . GLU A 1 246 ? -2.762 9.983 -3.338 1.00 98.81 246 GLU A CA 1
ATOM 1801 C C . GLU A 1 246 ? -3.633 8.851 -3.890 1.00 98.81 246 GLU A C 1
ATOM 1803 O O . GLU A 1 246 ? -4.845 8.848 -3.682 1.00 98.81 246 GLU A O 1
ATOM 1808 N N . VAL A 1 247 ? -3.027 7.838 -4.521 1.00 98.88 247 VAL A N 1
ATOM 1809 C CA . VAL A 1 247 ? -3.757 6.661 -5.012 1.00 98.88 247 VAL A CA 1
ATOM 1810 C C . VAL A 1 247 ? -4.387 5.879 -3.856 1.00 98.88 247 VAL A C 1
ATOM 1812 O O . VAL A 1 247 ? -5.566 5.554 -3.948 1.00 98.88 247 VAL A O 1
ATOM 1815 N N . ILE A 1 248 ? -3.665 5.634 -2.752 1.00 98.88 248 ILE A N 1
ATOM 1816 C CA . ILE A 1 248 ? -4.226 5.012 -1.533 1.00 98.88 248 ILE A CA 1
ATOM 1817 C C . ILE A 1 248 ? -5.453 5.794 -1.058 1.00 98.88 248 ILE A C 1
ATOM 1819 O O . ILE A 1 248 ? -6.515 5.215 -0.833 1.00 98.88 248 ILE A O 1
ATOM 1823 N N . THR A 1 249 ? -5.317 7.115 -0.936 1.00 98.69 249 THR A N 1
ATOM 1824 C CA . THR A 1 249 ? -6.401 7.988 -0.470 1.00 98.69 249 THR A CA 1
ATOM 1825 C C . THR A 1 249 ? -7.603 7.909 -1.406 1.00 98.69 249 THR A C 1
ATOM 1827 O O . THR A 1 249 ? -8.732 7.775 -0.943 1.00 98.69 249 THR A O 1
ATOM 1830 N N . HIS A 1 250 ? -7.372 7.937 -2.720 1.00 98.69 250 HIS A N 1
ATOM 1831 C CA . HIS A 1 250 ? -8.420 7.860 -3.733 1.00 98.69 250 HIS A CA 1
ATOM 1832 C C . HIS A 1 250 ? -9.180 6.530 -3.705 1.00 98.69 250 HIS A C 1
ATOM 1834 O O . HIS A 1 250 ? -10.412 6.537 -3.690 1.00 98.69 250 HIS A O 1
ATOM 1840 N N . VAL A 1 251 ? -8.472 5.395 -3.657 1.00 98.62 251 VAL A N 1
ATOM 1841 C CA . VAL A 1 251 ? -9.113 4.067 -3.686 1.00 98.62 251 VAL A CA 1
ATOM 1842 C C . VAL A 1 251 ? -9.851 3.740 -2.391 1.00 98.62 251 VAL A C 1
ATOM 1844 O O . VAL A 1 251 ? -10.840 3.005 -2.430 1.00 98.62 251 VAL A O 1
ATOM 1847 N N . VAL A 1 252 ? -9.406 4.288 -1.256 1.00 98.19 252 VAL A N 1
ATOM 1848 C CA . VAL A 1 252 ? -10.131 4.198 0.018 1.00 98.19 252 VAL A CA 1
ATOM 1849 C C . VAL A 1 252 ? -11.365 5.104 -0.015 1.00 98.19 252 VAL A C 1
ATOM 1851 O O . VAL A 1 252 ? -12.469 4.618 0.208 1.00 98.19 252 VAL A O 1
ATOM 1854 N N . ALA A 1 253 ? -11.202 6.382 -0.377 1.00 96.62 253 ALA A N 1
ATOM 1855 C CA . ALA A 1 253 ? -12.271 7.384 -0.339 1.00 96.62 253 ALA A CA 1
ATOM 1856 C C . ALA A 1 253 ? -13.437 7.108 -1.294 1.00 96.62 253 ALA A C 1
ATOM 1858 O O . ALA A 1 253 ? -14.579 7.433 -0.983 1.00 96.62 253 ALA A O 1
ATOM 1859 N N . ASN A 1 254 ? -13.154 6.528 -2.459 1.00 96.44 254 ASN A N 1
ATOM 1860 C CA . ASN A 1 254 ? -14.158 6.327 -3.505 1.00 96.44 254 ASN A CA 1
ATOM 1861 C C . ASN A 1 254 ? -14.545 4.859 -3.685 1.00 96.44 254 ASN A C 1
ATOM 1863 O O . ASN A 1 254 ? -15.319 4.540 -4.583 1.00 96.44 254 ASN A O 1
ATOM 1867 N N . ASN A 1 255 ? -13.989 3.966 -2.860 1.00 95.38 255 ASN A N 1
ATOM 1868 C CA . ASN A 1 255 ? -14.119 2.523 -3.033 1.00 95.38 255 ASN A CA 1
ATOM 1869 C C . ASN A 1 255 ? -13.818 2.071 -4.483 1.00 95.38 255 ASN A C 1
ATOM 1871 O O . ASN A 1 255 ? -14.540 1.258 -5.060 1.00 95.38 255 ASN A O 1
ATOM 1875 N N . ALA A 1 256 ? -12.784 2.670 -5.082 1.00 97.69 256 ALA A N 1
ATOM 1876 C CA . ALA A 1 256 ? -12.397 2.475 -6.479 1.00 97.69 256 ALA A CA 1
ATOM 1877 C C . ALA A 1 256 ? -11.511 1.232 -6.659 1.00 97.69 256 ALA A C 1
ATOM 1879 O O . ALA A 1 256 ? -10.863 0.775 -5.708 1.00 97.69 256 ALA A O 1
ATOM 1880 N N . ALA A 1 257 ? -11.440 0.710 -7.888 1.00 97.81 257 ALA A N 1
ATOM 1881 C CA . ALA A 1 257 ? -10.587 -0.420 -8.267 1.00 97.81 257 ALA A CA 1
ATOM 1882 C C . ALA A 1 257 ? -10.766 -1.677 -7.393 1.00 97.81 257 ALA A C 1
ATOM 1884 O O . ALA A 1 257 ? -9.802 -2.372 -7.044 1.00 97.81 257 ALA A O 1
ATOM 1885 N N . ARG A 1 258 ? -12.015 -1.971 -7.030 1.00 98.06 258 ARG A N 1
ATOM 1886 C CA . ARG A 1 258 ? -12.392 -3.178 -6.288 1.00 98.06 258 ARG A CA 1
ATOM 1887 C C . ARG A 1 258 ? -12.003 -4.448 -7.029 1.00 98.06 258 ARG A C 1
ATOM 1889 O O . ARG A 1 258 ? -12.138 -4.538 -8.251 1.00 98.06 258 ARG A O 1
ATOM 1896 N N . ARG A 1 259 ? -11.523 -5.433 -6.273 1.00 98.12 259 ARG A N 1
ATOM 1897 C CA . ARG A 1 259 ? -11.022 -6.735 -6.743 1.00 98.12 259 ARG A CA 1
ATOM 1898 C C . ARG A 1 259 ? -10.062 -6.634 -7.936 1.00 98.12 259 ARG A C 1
ATOM 1900 O O . ARG A 1 259 ? -10.048 -7.505 -8.806 1.00 98.12 259 ARG A O 1
ATOM 1907 N N . SER A 1 260 ? -9.254 -5.576 -7.976 1.00 98.31 260 SER A N 1
ATOM 1908 C CA . SER A 1 260 ? -8.392 -5.253 -9.117 1.00 98.31 260 SER A CA 1
ATOM 1909 C C . SER A 1 260 ? -6.935 -5.040 -8.710 1.00 98.31 260 SER A C 1
ATOM 1911 O O . SER A 1 260 ? -6.626 -4.666 -7.577 1.00 98.31 260 SER A O 1
ATOM 1913 N N . THR A 1 261 ? -6.032 -5.267 -9.663 1.00 98.62 261 THR A N 1
ATOM 1914 C CA . THR A 1 261 ? -4.634 -4.831 -9.590 1.00 98.62 261 THR A CA 1
ATOM 1915 C C . THR A 1 261 ? -4.471 -3.610 -10.483 1.00 98.62 261 THR A C 1
ATOM 1917 O O . THR A 1 261 ? -4.814 -3.661 -11.662 1.00 98.62 261 THR A O 1
ATOM 1920 N N . VAL A 1 262 ? -3.947 -2.524 -9.923 1.00 98.69 262 VAL A N 1
ATOM 1921 C CA . VAL A 1 262 ? -3.693 -1.263 -10.617 1.00 98.69 262 VAL A CA 1
ATOM 1922 C C . VAL A 1 262 ? -2.188 -1.052 -10.655 1.00 98.69 262 VAL A C 1
ATOM 1924 O O . VAL A 1 262 ? -1.597 -0.627 -9.663 1.00 98.69 262 VAL A O 1
ATOM 1927 N N . ASN A 1 263 ? -1.566 -1.364 -11.790 1.00 98.75 263 ASN A N 1
ATOM 1928 C CA . ASN A 1 263 ? -0.161 -1.049 -12.029 1.00 98.75 263 ASN A CA 1
ATOM 1929 C C . ASN A 1 263 ? -0.057 0.363 -12.607 1.00 98.75 263 ASN A C 1
ATOM 1931 O O . ASN A 1 263 ? -0.839 0.722 -13.489 1.00 98.75 263 ASN A O 1
ATOM 1935 N N . PHE A 1 264 ? 0.878 1.177 -12.118 1.00 98.81 264 PHE A N 1
ATOM 1936 C CA . PHE A 1 264 ? 0.992 2.566 -12.558 1.00 98.81 264 PHE A CA 1
ATOM 1937 C C . PHE A 1 264 ? 2.388 3.161 -12.375 1.00 98.81 264 PHE A C 1
ATOM 1939 O O . PHE 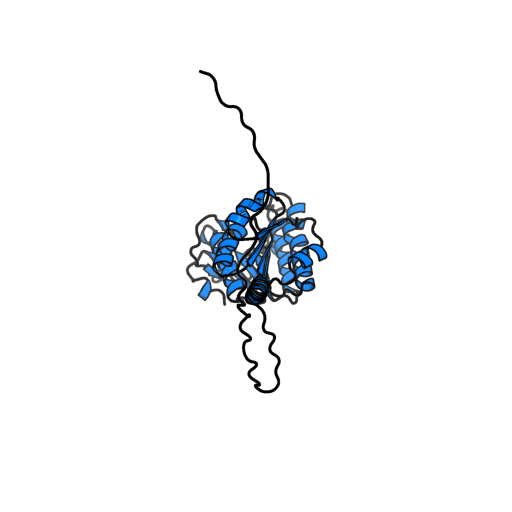A 1 264 ? 3.164 2.743 -11.516 1.00 98.81 264 PHE A O 1
ATOM 1946 N N . TYR A 1 265 ? 2.654 4.196 -13.169 1.00 98.69 265 TYR A N 1
ATOM 1947 C CA . TYR A 1 265 ? 3.830 5.060 -13.087 1.00 98.69 265 TYR A CA 1
ATOM 1948 C C . TYR A 1 265 ? 3.411 6.527 -12.946 1.00 98.69 265 TYR A C 1
ATOM 1950 O O . TYR A 1 265 ? 2.231 6.859 -13.109 1.00 98.69 265 TYR A O 1
ATOM 1958 N N . ASN A 1 266 ? 4.363 7.427 -12.681 1.00 98.06 266 ASN A N 1
ATOM 1959 C CA . ASN A 1 266 ? 4.131 8.858 -12.879 1.00 98.06 266 ASN A CA 1
ATOM 1960 C C . ASN A 1 266 ? 3.700 9.100 -14.334 1.00 98.06 266 ASN A C 1
ATOM 1962 O O . ASN A 1 266 ? 4.273 8.538 -15.264 1.00 98.06 266 ASN A O 1
ATOM 1966 N N . GLY A 1 267 ? 2.689 9.939 -14.538 1.00 96.81 267 GLY A N 1
ATOM 1967 C CA . GLY A 1 267 ? 2.167 10.192 -15.874 1.00 96.81 267 GLY A CA 1
ATOM 1968 C C . GLY A 1 267 ? 1.325 11.452 -15.938 1.00 96.81 267 GLY A C 1
ATOM 1969 O O . GLY A 1 267 ? 1.470 12.354 -15.116 1.00 96.81 267 GLY A O 1
ATOM 1970 N N . ASN A 1 268 ? 0.437 11.504 -16.928 1.00 96.94 268 ASN A N 1
ATOM 1971 C CA . ASN A 1 268 ? -0.308 12.714 -17.264 1.00 96.94 268 ASN A CA 1
ATOM 1972 C C . ASN A 1 268 ? -1.812 12.606 -16.997 1.00 96.94 268 ASN A C 1
ATOM 1974 O O . ASN A 1 268 ? -2.486 13.629 -17.068 1.00 96.94 268 ASN A O 1
ATOM 1978 N N . MET A 1 269 ? -2.359 11.430 -16.682 1.00 98.19 269 MET A N 1
ATOM 1979 C CA . MET A 1 269 ? -3.792 11.275 -16.415 1.00 98.19 269 MET A CA 1
ATOM 1980 C C . MET A 1 269 ? -4.084 11.546 -14.934 1.00 98.19 269 MET A C 1
ATOM 1982 O O . MET A 1 269 ? -3.423 10.941 -14.090 1.00 98.19 269 MET A O 1
ATOM 1986 N N . PRO A 1 270 ? -5.030 12.434 -14.579 1.00 98.56 270 PRO A N 1
ATOM 1987 C CA . PRO A 1 270 ? -5.429 12.635 -13.186 1.00 98.56 270 PRO A CA 1
ATOM 1988 C C . PRO A 1 270 ? -5.819 11.316 -12.511 1.00 98.56 270 PRO A C 1
ATOM 1990 O O . PRO A 1 270 ? -6.528 10.504 -13.103 1.00 98.56 270 PRO A O 1
ATOM 1993 N N . ILE A 1 271 ? -5.388 11.105 -11.262 1.00 98.62 271 ILE A N 1
ATOM 1994 C CA . ILE A 1 271 ? -5.656 9.857 -10.516 1.00 98.62 271 ILE A CA 1
ATOM 1995 C C . ILE A 1 271 ? -7.155 9.525 -10.478 1.00 98.62 271 ILE A C 1
ATOM 1997 O O . ILE A 1 271 ? -7.536 8.377 -10.693 1.00 98.62 271 ILE A O 1
ATOM 2001 N N . VAL A 1 272 ? -7.994 10.542 -10.267 1.00 97.00 272 VAL A N 1
ATOM 2002 C CA . VAL A 1 272 ? -9.457 10.405 -10.186 1.00 97.00 272 VAL A CA 1
ATOM 2003 C C . VAL A 1 272 ? -10.113 9.970 -11.497 1.00 97.00 272 VAL A C 1
ATOM 2005 O O . VAL A 1 272 ? -11.211 9.428 -11.470 1.00 97.00 272 VAL A O 1
ATOM 2008 N N . GLU A 1 273 ? -9.453 10.207 -12.632 1.00 97.69 273 GLU A N 1
ATOM 2009 C CA . GLU A 1 273 ? -9.909 9.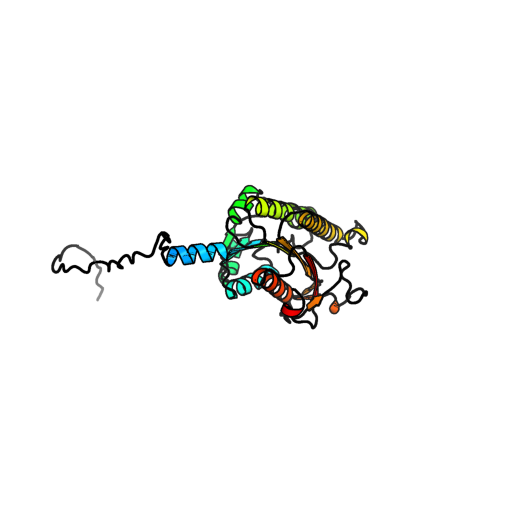771 -13.955 1.00 97.69 273 GLU A CA 1
ATOM 2010 C C . GLU A 1 273 ? -9.342 8.393 -14.309 1.00 97.69 273 GLU A C 1
ATOM 2012 O O . GLU A 1 273 ? -10.027 7.580 -14.924 1.00 97.69 273 GLU A O 1
ATOM 2017 N N . ALA A 1 274 ? -8.093 8.124 -13.917 1.00 97.31 274 ALA A N 1
ATOM 2018 C CA . ALA A 1 274 ? -7.399 6.885 -14.247 1.00 97.31 274 ALA A CA 1
ATOM 2019 C C . ALA A 1 274 ? -7.945 5.672 -13.483 1.00 97.31 274 ALA A C 1
ATOM 2021 O O . ALA A 1 274 ? -7.992 4.574 -14.030 1.00 97.31 274 ALA A O 1
ATOM 2022 N N . ILE A 1 275 ? -8.308 5.842 -12.211 1.00 97.69 275 ILE A N 1
ATOM 2023 C CA . ILE A 1 275 ? -8.599 4.730 -11.301 1.00 97.69 275 ILE A CA 1
ATOM 2024 C C . ILE A 1 275 ? -10.058 4.829 -10.858 1.00 97.69 275 ILE A C 1
ATOM 2026 O O . ILE A 1 275 ? -10.380 5.621 -9.976 1.00 97.69 275 ILE A O 1
ATOM 2030 N N . VAL A 1 276 ? -10.936 4.032 -11.468 1.00 91.50 276 VAL A N 1
ATOM 2031 C CA . VAL A 1 276 ? -12.386 4.016 -11.194 1.00 91.50 276 VAL A CA 1
ATOM 2032 C C . VAL A 1 276 ? -12.836 2.784 -10.421 1.00 91.50 276 VAL A C 1
ATOM 2034 O O . VAL A 1 276 ? -12.168 1.728 -10.505 1.00 91.50 276 VAL A O 1
#

pLDDT: mean 86.95, std 21.91, range [28.14, 98.94]

Radius of gyration: 25.65 Å; Cα contacts (8 Å, |Δi|>4): 504; chains: 1; bounding box: 68×61×82 Å

Solvent-accessible surface area (backbone atoms only — not comparable to full-atom values): 15086 Å² total; per-residue (Å²): 137,89,81,93,77,87,85,88,89,86,86,88,87,90,88,88,86,83,94,75,90,79,76,80,83,76,77,76,83,75,90,64,88,93,68,93,73,83,86,71,50,69,69,57,49,52,51,50,51,42,36,63,34,16,36,37,33,37,30,23,80,33,77,40,34,56,51,23,41,36,55,34,37,74,72,68,31,41,37,40,25,28,27,66,59,70,84,53,38,63,65,35,43,74,36,70,24,45,60,38,82,47,44,55,77,76,55,51,43,68,61,48,13,63,76,41,51,59,30,51,33,39,34,41,52,48,63,56,83,65,99,41,66,69,50,25,36,37,36,35,19,54,28,44,49,38,49,54,53,9,27,61,74,33,70,30,45,33,35,36,38,57,60,39,22,37,30,77,45,44,59,81,70,50,56,82,86,40,90,57,33,57,53,32,41,19,38,26,54,31,53,52,52,56,71,73,48,89,49,46,25,27,37,37,10,40,33,52,76,43,87,51,75,55,78,56,24,30,35,72,26,46,78,71,33,22,47,95,87,35,84,59,58,77,80,58,27,22,19,28,34,39,34,53,16,51,50,53,39,48,34,63,76,65,65,27,37,61,72,33,77,50,18,31,23,51,44,82,41,45,46,82,75,70,55,86

Sequence (276 aa):
MNPSVRPLPAEMTAIKLALRKSSPKLAGNRLVAGLVVPNTSIDQKEQFMAEENRVVLIGGHGKVALLAAPKLVGRGYAVNSLIRNPEHAADISATGATPVVIDIESAGVDQLAQAFSGASAIVFSAGAGGGNEHRTRAVDYDAAVRSMQAAKQAGVDRFVMVSYSRALVDVDSLDPANSFYTYAKAKHDADAYLRGTELDYTILGPGALTLEPASQRVVLADKAGKVNGADVEGEASQTSRENVAEVITHVVANNAARRSTVNFYNGNMPIVEAIV

Nearest PDB structures (foldseek):
  3dqp-assembly1_A-2  TM=8.982E-01  e=3.519E-16  Lactococcus lactis subsp. lactis
  4r1s-assembly2_B  TM=7.294E-01  e=3.247E-09  Petunia x hybrida
  3vps-assembly1_A  TM=6.863E-01  e=2.007E-07  Streptomyces chartreusis NRRL 3882
  7uf8-assembly1_B  TM=7.210E-01  e=9.421E-07  Penicillium citrinum
  7uf8-assembly1_D  TM=6.880E-01  e=3.944E-06  Penicillium citrinum

Mean predicted aligned error: 10.0 Å

Foldseek 3Di:
DDDDDDDDDDDDDDDDDDDDDDDDDDPDDDDDDDDDDDPDDPVRVLVLVQLLQEEEEEQCLPPLNLLQLLLSVVLVHAYEYEDQDVVCQVSSVVSVHGYDHDDLLPDALQRLLVVCASHQEYEYPDAQPADDLVSRLSRLAVSLLSNLSSCVVNVHQHYEYEAAQQLQPCCPVDDPPDSCNSNSPRNVNSVVSNLVDPGQYEYEHEFAEDQDADPLAKAWAPSRSHGPPHHADDQQRYAYSSNVSSLVSLCSSPVWQTSHYTHIYHDDHRSNRRID